Protein AF-A0AAF5D1H8-F1 (afdb_monomer)

Nearest PDB structures (foldseek):
  1n9e-assembly2_C  TM=3.264E-01  e=1.061E-01  Komagataella pastoris
  3hx8-assembly2_C  TM=5.669E-01  e=8.704E+00  Mesorhizobium loti
  2y74-assembly1_B  TM=2.770E-01  e=4.911E+00  Homo sapiens

Solvent-accessible surface area (backbone atoms only — not comparable to full-atom values): 13083 Å² total; per-residue (Å²): 143,58,69,71,59,54,53,51,53,51,52,52,51,51,50,51,50,57,55,54,57,58,68,65,55,64,75,66,76,64,90,56,70,43,75,48,89,66,42,86,37,68,69,50,48,53,51,49,38,56,48,46,28,53,47,38,37,71,75,65,71,41,68,54,76,42,50,45,66,80,42,61,80,41,38,27,36,46,92,54,33,35,40,38,33,31,36,30,32,48,72,81,63,84,68,84,89,48,84,84,44,59,41,83,46,76,45,78,47,68,59,83,63,76,83,61,54,65,66,57,54,50,50,51,49,41,52,37,45,23,52,43,39,34,74,77,66,71,41,65,49,86,43,45,43,65,79,44,77,79,44,77,47,74,58,93,52,34,34,43,36,32,33,34,29,30,41,64,86,52,56,94,83,49,83,42,86,88,29,51,45,46,36,43,28,36,33,42,44,82,52,99,89,45,67,45,76,75,46,66,42,76,58,84,88,60,76,93,71,66,64,57,86,80,44,89,84,58,68,76,90,78,120

Foldseek 3Di:
DPPVVVVVVVVVVVVVVVVVVVVVPVVPLPPDWAWDPCCVDPVNLLVVLVVQLVCCCVPVVDHSLQKDWDDFPTWTDRPQKIKTWTKMAGNPPPDDDDPSGIDGDIDIDGNPDPPLPVVLLLVQVLVLQLVCCCVPVVDHSVQKDWLDFSDWDDDPQKIWTWTKMAGNPDDPPCLDPNGIFTKIWIKGHPDSVDIDGPDIDTPPPDRVPDNCVRDVPDPVVPD

pLDDT: mean 74.13, std 16.76, range [30.38, 95.25]

Organism: Strongyloides stercoralis (NCBI:txid6248)

Secondary structure (DSSP, 8-state):
--HHHHHHHHHHHHHHHHHHHHTS-------SPEEPS-TTSHHHHHHHHHHHHHHHHHHH---GGGEEEEEEEEEEEETTEEEEEEEEEETT--STT-TTTEEEEEEEEE--S----HHHHHHHHHHHHHHHHHHHH---GGGEEEEEEEEEEEETTEEEEEEEEEESS--TT--STTTEEEEEEEEEESSSS-EEEEEEEE--SS-----GGG-TT--GGG-

Sequence (223 aa):
MNSKFFLLLFLIATFLTVCSFNTILEYSKSNQWIPVKHTESKMIYNFAESAARHYFVKQRKREGNEIEVCLVSKVSQKGKKYKLNFIANAKDCKDHVKDDCWQRLEATVTLRIKYTDSKMIYSFAATAARTYFLKLRKRDPNDIEVCQVTSVVQNGKKYKVSLIAKAKDCTREDIGDDCWQRLHAHITRRNWKIFAVVNVTKINNEPHEKSKCQFPQFNWDKF

Structure (mmCIF, N/CA/C/O backbone):
data_AF-A0AAF5D1H8-F1
#
_entry.id   AF-A0AAF5D1H8-F1
#
loop_
_atom_site.group_PDB
_atom_site.id
_atom_site.type_symbol
_atom_site.label_atom_id
_atom_site.label_alt_id
_atom_site.label_comp_id
_atom_site.label_asym_id
_atom_site.label_entity_id
_atom_site.label_seq_id
_atom_site.pdbx_PDB_ins_code
_atom_site.Cartn_x
_atom_site.Cartn_y
_atom_site.Cartn_z
_atom_site.occupancy
_atom_site.B_iso_or_equiv
_atom_site.auth_seq_id
_atom_site.auth_comp_id
_atom_site.auth_asym_id
_atom_site.auth_atom_id
_atom_site.pdbx_PDB_model_num
ATOM 1 N N . MET A 1 1 ? -74.516 -25.333 8.160 1.00 62.06 1 MET A N 1
ATOM 2 C CA . MET A 1 1 ? -73.499 -25.768 9.146 1.00 62.06 1 MET A CA 1
ATOM 3 C C . MET A 1 1 ? -72.040 -25.551 8.700 1.00 62.06 1 MET A C 1
ATOM 5 O O . MET A 1 1 ? -71.170 -26.168 9.285 1.00 62.06 1 MET A O 1
ATOM 9 N N . ASN A 1 2 ? -71.724 -24.629 7.768 1.00 67.62 2 ASN A N 1
ATOM 10 C CA . ASN A 1 2 ? -70.351 -24.523 7.217 1.00 67.62 2 ASN A CA 1
ATOM 11 C C . ASN A 1 2 ? -69.641 -23.169 7.424 1.00 67.62 2 ASN A C 1
ATOM 13 O O . ASN A 1 2 ? -68.434 -23.093 7.236 1.00 67.62 2 ASN A O 1
ATOM 17 N N . SER A 1 3 ? -70.328 -22.105 7.858 1.00 77.56 3 SER A N 1
ATOM 18 C CA . SER A 1 3 ? -69.717 -20.763 7.971 1.00 77.56 3 SER A CA 1
ATOM 19 C C . SER A 1 3 ? -68.590 -20.686 9.018 1.00 77.56 3 SER A C 1
ATOM 21 O O . SER A 1 3 ? -67.544 -20.096 8.757 1.00 77.56 3 SER A O 1
ATOM 23 N N . LYS A 1 4 ? -68.742 -21.363 10.167 1.00 81.38 4 LYS A N 1
ATOM 24 C CA . LYS A 1 4 ? -67.704 -21.396 11.215 1.00 81.38 4 LYS A CA 1
ATOM 25 C C . LYS A 1 4 ? -66.430 -22.124 10.767 1.00 81.38 4 LYS A C 1
ATOM 27 O O . LYS A 1 4 ? -65.341 -21.755 11.191 1.00 81.38 4 LYS A O 1
ATOM 32 N N . PHE A 1 5 ? -66.563 -23.124 9.892 1.00 80.88 5 PHE A N 1
ATOM 33 C CA . PHE A 1 5 ? -65.427 -23.902 9.394 1.00 80.88 5 PHE A CA 1
ATOM 34 C C . PHE A 1 5 ? -64.582 -23.087 8.405 1.00 80.88 5 PHE A C 1
ATOM 36 O O . PHE A 1 5 ? -63.358 -23.076 8.503 1.00 80.88 5 PHE A O 1
ATOM 43 N N . PHE A 1 6 ? -65.230 -22.322 7.517 1.00 84.12 6 PHE A N 1
ATOM 44 C CA . PHE A 1 6 ? -64.532 -21.402 6.614 1.00 84.12 6 PHE A CA 1
ATOM 45 C C . PHE A 1 6 ? -63.797 -20.286 7.366 1.00 84.12 6 PHE A C 1
ATOM 47 O O . PHE A 1 6 ? -62.660 -19.976 7.018 1.00 84.12 6 PHE A O 1
ATOM 54 N N . LEU A 1 7 ? -64.396 -19.731 8.427 1.00 85.00 7 LEU A N 1
ATOM 55 C CA . LEU A 1 7 ? -63.742 -18.713 9.256 1.00 85.00 7 LEU A CA 1
ATOM 56 C C . LEU A 1 7 ? -62.469 -19.257 9.926 1.00 85.00 7 LEU A C 1
ATOM 58 O O . LEU A 1 7 ? -61.436 -18.592 9.926 1.00 85.00 7 LEU A O 1
ATOM 62 N N . LEU A 1 8 ? -62.526 -20.485 10.453 1.00 87.25 8 LEU A N 1
ATOM 63 C CA . LEU A 1 8 ? -61.377 -21.129 11.088 1.00 87.25 8 LEU A CA 1
ATOM 64 C C . LEU A 1 8 ? -60.242 -21.381 10.086 1.00 87.25 8 LEU A C 1
ATOM 66 O O . LEU A 1 8 ? -59.090 -21.072 10.380 1.00 87.25 8 LEU A O 1
ATOM 70 N N . LEU A 1 9 ? -60.562 -21.881 8.889 1.00 85.44 9 LEU A N 1
ATOM 71 C CA . LEU A 1 9 ? -59.567 -22.085 7.831 1.00 85.44 9 LEU A CA 1
ATOM 72 C C . LEU A 1 9 ? -58.911 -20.765 7.402 1.00 85.44 9 LEU A C 1
ATOM 74 O O . LEU A 1 9 ? -57.700 -20.728 7.194 1.00 85.44 9 LEU A O 1
ATOM 78 N N . PHE A 1 10 ? -59.676 -19.671 7.336 1.00 83.75 10 PHE A N 1
ATOM 79 C CA . PHE A 1 10 ? -59.142 -18.348 7.002 1.00 83.75 10 PHE A CA 1
ATOM 80 C C . PHE A 1 10 ? -58.216 -17.797 8.100 1.00 83.75 10 PHE A C 1
ATOM 82 O O . PHE A 1 10 ? -57.177 -17.203 7.806 1.00 83.75 10 PHE A O 1
ATOM 89 N N . LEU A 1 11 ? -58.539 -18.039 9.373 1.00 84.00 11 LEU A N 1
ATOM 90 C CA . LEU A 1 11 ? -57.677 -17.671 10.500 1.00 84.00 11 LEU A CA 1
ATOM 91 C C . LEU A 1 11 ? -56.375 -18.481 10.518 1.00 84.00 11 LEU A C 1
ATOM 93 O O . LEU A 1 11 ? -55.307 -17.916 10.734 1.00 84.00 11 LEU A O 1
ATOM 97 N N . ILE A 1 12 ? -56.434 -19.782 10.226 1.00 85.12 12 ILE A N 1
ATOM 98 C CA . ILE A 1 12 ? -55.233 -20.625 10.143 1.00 85.12 12 ILE A CA 1
ATOM 99 C C . ILE A 1 12 ? -54.359 -20.189 8.964 1.00 85.12 12 ILE A C 1
ATOM 101 O O . ILE A 1 12 ? -53.151 -20.039 9.125 1.00 85.12 12 ILE A O 1
ATOM 105 N N . ALA A 1 13 ? -54.955 -19.933 7.795 1.00 82.94 13 ALA A N 1
ATOM 106 C CA . ALA A 1 13 ? -54.216 -19.478 6.622 1.00 82.94 13 ALA A CA 1
ATOM 107 C C . ALA A 1 13 ? -53.530 -18.129 6.873 1.00 82.94 13 ALA A C 1
ATOM 109 O O . ALA A 1 13 ? -52.342 -17.998 6.587 1.00 82.94 13 ALA A O 1
ATOM 110 N N . THR A 1 14 ? -54.236 -17.161 7.471 1.00 76.12 14 THR A N 1
ATOM 111 C CA . THR A 1 14 ? -53.647 -15.856 7.809 1.00 76.12 14 THR A CA 1
ATOM 112 C C . THR A 1 14 ? -52.521 -15.997 8.834 1.00 76.12 14 THR A C 1
ATOM 114 O O . THR A 1 14 ? -51.442 -15.443 8.616 1.00 76.12 14 THR A O 1
ATOM 117 N N . PHE A 1 15 ? -52.700 -16.813 9.879 1.00 74.94 15 PHE A N 1
ATOM 118 C CA . PHE A 1 15 ? -51.655 -17.096 10.867 1.00 74.94 15 PHE A CA 1
ATOM 119 C C . PHE A 1 15 ? -50.423 -17.754 10.231 1.00 74.94 15 PHE A C 1
ATOM 121 O O . PHE A 1 15 ? -49.300 -17.310 10.461 1.00 74.94 15 PHE A O 1
ATOM 128 N N . LEU A 1 16 ? -50.615 -18.743 9.352 1.00 73.81 16 LEU A N 1
ATOM 129 C CA . LEU A 1 16 ? -49.521 -19.397 8.632 1.00 73.81 16 LEU A CA 1
ATOM 130 C C . LEU A 1 16 ? -48.802 -18.442 7.674 1.00 73.81 16 LEU A C 1
ATOM 132 O O . LEU A 1 16 ? -47.574 -18.484 7.609 1.00 73.81 16 LEU A O 1
ATOM 136 N N . THR A 1 17 ? -49.508 -17.546 6.975 1.00 69.75 17 THR A N 1
ATOM 137 C CA . THR A 1 17 ? -48.847 -16.509 6.162 1.00 69.75 17 THR A CA 1
ATOM 138 C C . THR A 1 17 ? -48.051 -15.534 7.022 1.00 69.75 17 THR A C 1
ATOM 140 O O . THR A 1 17 ? -46.894 -15.273 6.703 1.00 69.75 17 THR A O 1
ATOM 143 N N . VAL A 1 18 ? -48.599 -15.055 8.144 1.00 64.81 18 VAL A N 1
ATOM 144 C CA . VAL A 1 18 ? -47.879 -14.161 9.069 1.00 64.81 18 VAL A CA 1
ATOM 145 C C . VAL A 1 18 ? -46.633 -14.855 9.635 1.00 64.81 18 VAL A C 1
ATOM 147 O O . VAL A 1 18 ? -45.558 -14.256 9.674 1.00 64.81 18 VAL A O 1
ATOM 150 N N . CYS A 1 19 ? -46.728 -16.141 9.983 1.00 59.78 19 CYS A N 1
ATOM 151 C CA . CYS A 1 19 ? -45.576 -16.931 10.414 1.00 59.78 19 CYS A CA 1
ATOM 152 C C . CYS A 1 19 ? -44.546 -17.140 9.291 1.00 59.78 19 CYS A C 1
ATOM 154 O O . CYS A 1 19 ? -43.347 -17.033 9.544 1.00 59.78 19 CYS A O 1
ATOM 156 N N . SER A 1 20 ? -44.988 -17.379 8.052 1.00 57.66 20 SER A N 1
ATOM 157 C CA . SER A 1 20 ? -44.097 -17.628 6.907 1.00 57.66 20 SER A CA 1
ATOM 158 C C . SER A 1 20 ? -43.320 -16.377 6.484 1.00 57.66 20 SER A C 1
ATOM 160 O O . SER A 1 20 ? -42.146 -16.473 6.116 1.00 57.66 20 SER A O 1
ATOM 162 N N . PHE A 1 21 ? -43.923 -15.187 6.590 1.00 55.06 21 PHE A N 1
ATOM 163 C CA . PHE A 1 21 ? -43.218 -13.930 6.318 1.00 55.06 21 PHE A CA 1
ATOM 164 C C . PHE A 1 21 ? -42.223 -13.553 7.422 1.00 55.06 21 PHE A C 1
ATOM 166 O O . PHE A 1 21 ? -41.193 -12.961 7.111 1.00 55.06 21 PHE A O 1
ATOM 173 N N . ASN A 1 22 ? -42.439 -13.983 8.671 1.00 47.44 22 ASN A N 1
ATOM 174 C CA . ASN A 1 22 ? -41.442 -13.811 9.732 1.00 47.44 22 ASN A CA 1
ATOM 175 C C . ASN A 1 22 ? -40.182 -14.664 9.516 1.00 47.44 22 ASN A C 1
ATOM 177 O O . ASN A 1 22 ? -39.123 -14.311 10.024 1.00 47.44 22 ASN A O 1
ATOM 181 N N . THR A 1 23 ? -40.248 -15.753 8.743 1.00 44.28 23 THR A N 1
ATOM 182 C CA . THR A 1 23 ? -39.054 -16.537 8.370 1.00 44.28 23 THR A CA 1
ATOM 183 C C . THR A 1 23 ? -38.268 -15.970 7.193 1.00 44.28 23 THR A C 1
ATOM 185 O O . THR A 1 23 ? -37.102 -16.331 7.036 1.00 44.28 23 THR A O 1
ATOM 188 N N . ILE A 1 24 ? -38.795 -14.969 6.475 1.00 45.66 24 ILE A N 1
ATOM 189 C CA . ILE A 1 24 ? -37.937 -13.985 5.792 1.00 45.66 24 ILE A CA 1
ATOM 190 C C . ILE A 1 24 ? -37.479 -12.971 6.849 1.00 45.66 24 ILE A C 1
ATOM 192 O O . ILE A 1 24 ? -37.577 -11.757 6.692 1.00 45.66 24 ILE A O 1
ATOM 196 N N . LEU A 1 25 ? -36.978 -13.501 7.966 1.00 41.78 25 LEU A N 1
ATOM 197 C CA . LEU A 1 25 ? -36.059 -12.831 8.854 1.00 41.78 25 LEU A CA 1
ATOM 198 C C . LEU A 1 25 ? -34.873 -12.530 7.948 1.00 41.78 25 LEU A C 1
ATOM 200 O O . LEU A 1 25 ? -33.968 -13.350 7.777 1.00 41.78 25 LEU A O 1
ATOM 204 N N . GLU A 1 26 ? -34.947 -11.368 7.288 1.00 39.22 26 GLU A N 1
ATOM 205 C CA . GLU A 1 26 ? -33.799 -10.604 6.848 1.00 39.22 26 GLU A CA 1
ATOM 206 C C . GLU A 1 26 ? -32.749 -10.886 7.888 1.00 39.22 26 GLU A C 1
ATOM 208 O O . GLU A 1 26 ? -32.948 -10.497 9.037 1.00 39.22 26 GLU A O 1
ATOM 213 N N . TYR A 1 27 ? -31.748 -11.678 7.500 1.00 40.72 27 TYR A N 1
ATOM 214 C CA . TYR A 1 27 ? -30.641 -12.112 8.327 1.00 40.72 27 TYR A CA 1
ATOM 215 C C . TYR A 1 27 ? -30.209 -10.872 9.083 1.00 40.72 27 TYR A C 1
ATOM 217 O O . TYR A 1 27 ? -29.584 -9.991 8.477 1.00 40.72 27 TYR A O 1
ATOM 225 N N . SER A 1 28 ? -30.724 -10.719 10.311 1.00 43.72 28 SER A N 1
ATOM 226 C CA . SER A 1 28 ? -30.822 -9.393 10.905 1.00 43.72 28 SER A CA 1
ATOM 227 C C . SER A 1 28 ? -29.379 -9.010 11.016 1.00 43.72 28 SER A C 1
ATOM 229 O O . SER A 1 28 ? -28.589 -9.785 11.559 1.00 43.72 28 SER A O 1
ATOM 231 N N . LYS A 1 29 ? -28.979 -7.969 10.274 1.00 47.66 29 LYS A N 1
ATOM 232 C CA . LYS A 1 29 ? -27.569 -7.619 10.135 1.00 47.66 29 LYS A CA 1
ATOM 233 C C . LYS A 1 29 ? -27.131 -7.329 11.545 1.00 47.66 29 LYS A C 1
ATOM 235 O O . LYS A 1 29 ? -27.386 -6.231 12.035 1.00 47.66 29 LYS A O 1
ATOM 240 N N . SER A 1 30 ? -26.575 -8.346 12.196 1.00 50.72 30 SER A N 1
ATOM 241 C CA . SER A 1 30 ? -26.353 -8.314 13.618 1.00 50.72 30 SER A CA 1
ATOM 242 C C . SER A 1 30 ? -25.517 -7.077 13.821 1.00 50.72 30 SER A C 1
ATOM 244 O O . SER A 1 30 ? -24.462 -6.893 13.203 1.00 50.72 30 SER A O 1
ATOM 246 N N . ASN A 1 31 ? -26.063 -6.140 14.593 1.00 60.03 31 ASN A N 1
ATOM 247 C CA . ASN A 1 31 ? -25.370 -4.894 14.848 1.00 60.03 31 ASN A CA 1
ATOM 248 C C . ASN A 1 31 ? -24.102 -5.133 15.680 1.00 60.03 31 ASN A C 1
ATOM 250 O O . ASN A 1 31 ? -23.329 -4.194 15.889 1.00 60.03 31 ASN A O 1
ATOM 254 N N . GLN A 1 32 ? -23.888 -6.379 16.096 1.00 77.00 32 GLN A N 1
ATOM 255 C CA . GLN A 1 32 ? -22.791 -6.862 16.888 1.00 77.00 32 GLN A CA 1
ATOM 256 C C . GLN A 1 32 ? -21.528 -7.051 16.049 1.00 77.00 32 GLN A C 1
ATOM 258 O O . GLN A 1 32 ? -21.529 -7.545 14.922 1.00 77.00 32 GLN A O 1
ATOM 263 N N . TRP A 1 33 ? -20.419 -6.642 16.644 1.00 80.06 33 TRP A N 1
ATOM 264 C CA . TRP A 1 33 ? -19.088 -6.949 16.160 1.00 80.06 33 TRP A CA 1
ATOM 265 C C . TRP A 1 33 ? -18.776 -8.419 16.443 1.00 80.06 33 TRP A C 1
ATOM 267 O O . TRP A 1 33 ? -18.833 -8.851 17.592 1.00 80.06 33 TRP A O 1
ATOM 277 N N . ILE A 1 34 ? -18.435 -9.179 15.405 1.00 78.81 34 ILE A N 1
ATOM 278 C CA . ILE A 1 34 ? -18.106 -10.602 15.522 1.00 78.81 34 ILE A CA 1
ATOM 279 C C . ILE A 1 34 ? -16.586 -10.730 15.677 1.00 78.81 34 ILE A C 1
ATOM 281 O O . ILE A 1 34 ? -15.864 -10.187 14.840 1.00 78.81 34 ILE A O 1
ATOM 285 N N . PRO A 1 35 ? -16.061 -11.405 16.714 1.00 77.31 35 PRO A N 1
ATOM 286 C CA . PRO A 1 35 ? -14.622 -11.610 16.854 1.00 77.31 35 PRO A CA 1
ATOM 287 C C . PRO A 1 35 ? -14.067 -12.423 15.674 1.00 77.31 35 PRO A C 1
ATOM 289 O O . PRO A 1 35 ? -14.648 -13.427 15.262 1.00 77.31 35 PRO A O 1
ATOM 292 N N . VAL A 1 36 ? -12.934 -11.990 15.122 1.00 76.38 36 VAL A N 1
ATOM 293 C CA . VAL A 1 36 ? -12.239 -12.699 14.037 1.00 76.38 36 VAL A CA 1
ATOM 294 C C . VAL A 1 36 ? -11.264 -13.697 14.657 1.00 76.38 36 VAL A C 1
ATOM 296 O O . VAL A 1 36 ? -10.395 -13.299 15.425 1.00 76.38 36 VAL A O 1
ATOM 299 N N . LYS A 1 37 ? -11.392 -14.986 14.311 1.00 70.31 37 LYS A N 1
ATOM 300 C CA . LYS A 1 37 ? -10.572 -16.065 14.898 1.00 70.31 37 LYS A CA 1
ATOM 301 C C . LYS A 1 37 ? -9.080 -15.972 14.551 1.00 70.31 37 LYS A C 1
ATOM 303 O O . LYS A 1 37 ? -8.249 -16.307 15.380 1.00 70.31 37 LYS A O 1
ATOM 308 N N . HIS A 1 38 ? -8.741 -15.517 13.344 1.00 66.88 38 HIS A N 1
ATOM 309 C CA . HIS A 1 38 ? -7.359 -15.467 12.851 1.00 66.88 38 HIS A CA 1
ATOM 310 C C . HIS A 1 38 ? -6.818 -14.032 12.843 1.00 66.88 38 HIS A C 1
ATOM 312 O O . HIS A 1 38 ? -6.665 -13.408 11.786 1.00 66.88 38 HIS A O 1
ATOM 318 N N . THR A 1 39 ? -6.548 -13.498 14.035 1.00 63.47 39 THR A N 1
ATOM 319 C CA . THR A 1 39 ? -5.928 -12.173 14.213 1.00 63.47 39 THR A CA 1
ATOM 320 C C . THR A 1 39 ? -4.523 -12.105 13.609 1.00 63.47 39 THR A C 1
ATOM 322 O O . THR A 1 39 ? -4.128 -11.061 13.106 1.00 63.47 39 THR A O 1
ATOM 325 N N . GLU A 1 40 ? -3.813 -13.232 13.556 1.00 63.50 40 GLU A N 1
ATOM 326 C CA . GLU A 1 40 ? -2.456 -13.358 13.003 1.00 63.50 40 GLU A CA 1
ATOM 327 C C . GLU A 1 40 ? -2.397 -13.444 11.472 1.00 63.50 40 GLU A C 1
ATOM 329 O O . GLU A 1 40 ? -1.333 -13.617 10.880 1.00 63.50 40 GLU A O 1
ATOM 334 N N . SER A 1 41 ? -3.531 -13.315 10.779 1.00 74.06 41 SER A N 1
ATOM 335 C CA . SER A 1 41 ? -3.503 -13.332 9.318 1.00 74.06 41 SER A CA 1
ATOM 336 C C . SER A 1 41 ? -2.773 -12.104 8.755 1.00 74.06 41 SER A C 1
ATOM 338 O O . SER A 1 41 ? -2.979 -10.968 9.190 1.00 74.06 41 SER A O 1
ATOM 340 N N . LYS A 1 42 ? -1.975 -12.319 7.700 1.00 76.25 42 LYS A N 1
ATOM 341 C CA . LYS A 1 42 ? -1.234 -11.261 6.987 1.00 76.25 42 LYS A CA 1
ATOM 342 C C . LYS A 1 42 ? -2.114 -10.063 6.607 1.00 76.25 42 LYS A C 1
ATOM 344 O O . LYS A 1 42 ? -1.683 -8.922 6.683 1.00 76.25 42 LYS A O 1
ATOM 349 N N . MET A 1 43 ? -3.366 -10.311 6.219 1.00 78.94 43 MET A N 1
ATOM 350 C CA . MET A 1 43 ? -4.339 -9.259 5.897 1.00 78.94 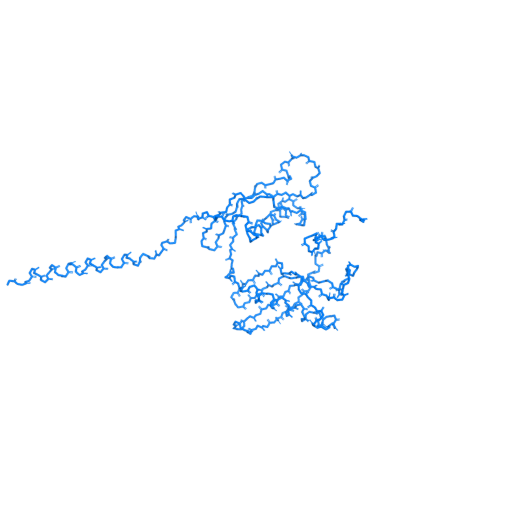43 MET A CA 1
ATOM 351 C C . MET A 1 43 ? -4.606 -8.327 7.086 1.00 78.94 43 MET A C 1
ATOM 353 O O . MET A 1 43 ? -4.617 -7.110 6.920 1.00 78.94 43 MET A O 1
ATOM 357 N N . ILE A 1 44 ? -4.831 -8.893 8.271 1.00 82.38 44 ILE A N 1
ATOM 358 C CA . ILE A 1 44 ? -5.115 -8.131 9.485 1.00 82.38 44 ILE A CA 1
ATOM 359 C C . ILE A 1 44 ? -3.894 -7.323 9.912 1.00 82.38 44 ILE A C 1
ATOM 361 O O . ILE A 1 44 ? -4.031 -6.142 10.230 1.00 82.38 44 ILE A O 1
ATOM 365 N N . TYR A 1 45 ? -2.706 -7.922 9.855 1.00 83.25 45 TYR A N 1
ATOM 366 C CA . TYR A 1 45 ? -1.468 -7.205 10.149 1.00 83.25 45 TYR A CA 1
ATOM 367 C C . TYR A 1 45 ? -1.228 -6.058 9.163 1.00 83.25 45 TYR A C 1
ATOM 369 O O . TYR A 1 45 ? -0.905 -4.958 9.597 1.00 83.25 45 TYR A O 1
ATOM 377 N N . ASN A 1 46 ? -1.522 -6.235 7.870 1.00 84.19 46 ASN A N 1
ATOM 378 C CA . ASN A 1 46 ? -1.462 -5.137 6.898 1.00 84.19 46 ASN A CA 1
ATOM 379 C C . ASN A 1 46 ? -2.440 -3.993 7.241 1.00 84.19 46 ASN A C 1
ATOM 381 O O . ASN A 1 46 ? -2.132 -2.819 7.028 1.00 84.19 46 ASN A O 1
ATOM 385 N N . PHE A 1 47 ? -3.633 -4.307 7.763 1.00 86.88 47 PHE A N 1
ATOM 386 C CA . PHE A 1 47 ? -4.583 -3.285 8.220 1.00 86.88 47 PHE A CA 1
ATOM 387 C C . PHE A 1 47 ? -4.069 -2.529 9.437 1.00 86.88 47 PHE A C 1
ATOM 389 O O . PHE A 1 47 ? -4.153 -1.300 9.464 1.00 86.88 47 PHE A O 1
ATOM 396 N N . ALA A 1 48 ? -3.537 -3.253 10.420 1.00 87.00 48 ALA A N 1
ATOM 397 C CA . ALA A 1 48 ? -2.933 -2.658 11.600 1.00 87.00 48 ALA A CA 1
ATOM 398 C C . ALA A 1 48 ? -1.729 -1.789 11.216 1.00 87.00 48 ALA A C 1
ATOM 400 O O . ALA A 1 48 ? -1.631 -0.661 11.681 1.00 87.00 48 ALA A O 1
ATOM 401 N N . GLU A 1 49 ? -0.871 -2.248 10.304 1.00 86.00 49 GLU A N 1
ATOM 402 C CA . GLU A 1 49 ? 0.310 -1.510 9.848 1.00 86.00 49 GLU A CA 1
ATOM 403 C C . GLU A 1 49 ? -0.083 -0.217 9.135 1.00 86.00 49 GLU A C 1
ATOM 405 O O . GLU A 1 49 ? 0.431 0.856 9.450 1.00 86.00 49 GLU A O 1
ATOM 410 N N . SER A 1 50 ? -1.066 -0.281 8.234 1.00 85.88 50 SER A N 1
ATOM 411 C CA . SER A 1 50 ? -1.587 0.919 7.579 1.00 85.88 50 SER A CA 1
ATOM 412 C C . SER A 1 50 ? -2.172 1.917 8.585 1.00 85.88 50 SER A C 1
ATOM 414 O O . SER A 1 50 ? -1.996 3.124 8.408 1.00 85.88 50 SER A O 1
ATOM 416 N N . ALA A 1 51 ? -2.868 1.439 9.620 1.00 88.94 51 ALA A N 1
ATOM 417 C CA . ALA A 1 51 ? -3.425 2.291 10.665 1.00 88.94 51 ALA A CA 1
ATOM 418 C C . ALA A 1 51 ? -2.330 2.890 11.565 1.00 88.94 51 ALA A C 1
ATOM 420 O O . ALA A 1 51 ? -2.376 4.084 11.859 1.00 88.94 51 ALA A O 1
ATOM 421 N N . ALA A 1 52 ? -1.328 2.092 11.942 1.00 88.56 52 ALA A N 1
ATOM 422 C CA . ALA A 1 52 ? -0.174 2.514 12.729 1.00 88.56 52 ALA A CA 1
ATOM 423 C C . ALA A 1 52 ? 0.581 3.638 12.019 1.00 88.56 52 ALA A C 1
ATOM 425 O O . ALA A 1 52 ? 0.746 4.721 12.574 1.00 88.56 52 ALA A O 1
ATOM 426 N N . ARG A 1 53 ? 0.958 3.425 10.752 1.00 85.12 53 ARG A N 1
ATOM 427 C CA . ARG A 1 53 ? 1.657 4.435 9.947 1.00 85.12 53 ARG A CA 1
ATOM 428 C C . ARG A 1 53 ? 0.866 5.732 9.870 1.00 85.12 53 ARG A C 1
ATOM 430 O O . ARG A 1 53 ? 1.426 6.800 10.083 1.00 85.12 53 ARG A O 1
ATOM 437 N N . HIS A 1 54 ? -0.443 5.647 9.625 1.00 83.69 54 HIS A N 1
ATOM 438 C CA . HIS A 1 54 ? -1.290 6.837 9.598 1.00 83.69 54 HIS A CA 1
ATOM 439 C C . HIS A 1 54 ? -1.280 7.585 10.939 1.00 83.69 54 HIS A C 1
ATOM 441 O O . HIS A 1 54 ? -1.181 8.811 10.948 1.00 83.69 54 HIS A O 1
ATOM 447 N N . TYR A 1 55 ? -1.354 6.864 12.061 1.00 86.75 55 TYR A N 1
ATOM 448 C CA . TYR A 1 55 ? -1.271 7.452 13.395 1.00 86.75 55 TYR A CA 1
ATOM 449 C C . TYR A 1 55 ? 0.086 8.124 13.639 1.00 86.75 55 TYR A C 1
ATOM 451 O O . TYR A 1 55 ? 0.116 9.305 13.969 1.00 86.75 55 TYR A O 1
ATOM 459 N N . PHE A 1 56 ? 1.205 7.425 13.445 1.00 82.69 56 PHE A N 1
ATOM 460 C CA . PHE A 1 56 ? 2.528 7.962 13.774 1.00 82.69 56 PHE A CA 1
ATOM 461 C C . PHE A 1 56 ? 2.945 9.119 12.857 1.00 82.69 56 PHE A C 1
ATOM 463 O O . PHE A 1 56 ? 3.449 10.126 13.353 1.00 82.69 56 PHE A O 1
ATOM 470 N N . VAL A 1 57 ? 2.648 9.043 11.555 1.00 78.38 57 VAL A N 1
ATOM 471 C CA . VAL A 1 57 ? 2.908 10.151 10.620 1.00 78.38 57 VAL A CA 1
ATOM 472 C C . VAL A 1 57 ? 2.093 11.383 11.009 1.00 78.38 57 VAL A C 1
ATOM 474 O O . VAL A 1 57 ? 2.623 12.488 11.083 1.0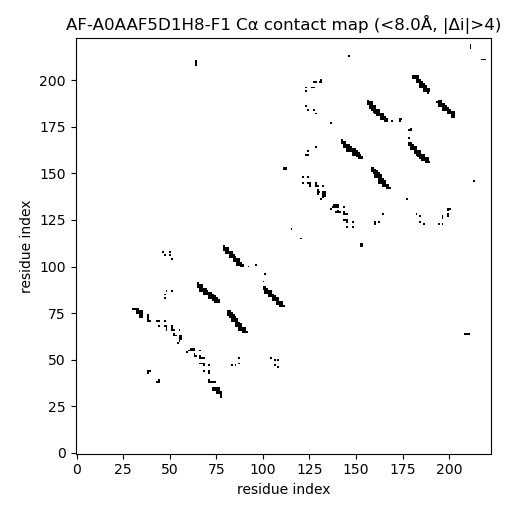0 78.38 57 VAL A O 1
ATOM 477 N N . LYS A 1 58 ? 0.798 11.209 11.306 1.00 80.25 58 LYS A N 1
ATOM 478 C CA . LYS A 1 58 ? -0.100 12.340 11.569 1.00 80.25 58 LYS A CA 1
ATOM 479 C C . LYS A 1 58 ? 0.053 12.927 12.973 1.00 80.25 58 LYS A C 1
ATOM 481 O O . LYS A 1 58 ? 0.004 14.142 13.123 1.00 80.25 58 LYS A O 1
ATOM 486 N N . GLN A 1 59 ? 0.178 12.078 13.990 1.00 80.88 59 GLN A N 1
ATOM 487 C CA . GLN A 1 59 ? 0.126 12.478 15.402 1.00 80.88 59 GLN A CA 1
ATOM 488 C C . GLN A 1 59 ? 1.508 12.641 16.025 1.00 80.88 59 GLN A C 1
ATOM 490 O O . GLN A 1 59 ? 1.681 13.462 16.919 1.00 80.88 59 GLN A O 1
ATOM 495 N N . ARG A 1 60 ? 2.495 11.865 15.568 1.00 72.75 60 ARG A N 1
ATOM 496 C CA . ARG A 1 60 ? 3.852 11.880 16.130 1.00 72.75 60 ARG A CA 1
ATOM 497 C C . ARG A 1 60 ? 4.880 12.530 15.207 1.00 72.75 60 ARG A C 1
ATOM 499 O O . ARG A 1 60 ? 6.025 12.659 15.616 1.00 72.75 60 ARG A O 1
ATOM 506 N N . LYS A 1 61 ? 4.477 12.953 13.998 1.00 75.94 61 LYS A N 1
ATOM 507 C CA . LYS A 1 61 ? 5.360 13.532 12.968 1.00 75.94 61 LYS A CA 1
ATOM 508 C C . LYS A 1 61 ? 6.593 12.656 12.690 1.00 75.94 61 LYS A C 1
ATOM 510 O O . LYS A 1 61 ? 7.663 13.180 12.405 1.00 75.94 61 LYS A O 1
ATOM 515 N N . ARG A 1 62 ? 6.437 11.333 12.807 1.00 68.56 62 ARG A N 1
ATOM 516 C CA . ARG A 1 62 ? 7.481 10.351 12.484 1.00 68.56 62 ARG A CA 1
ATOM 51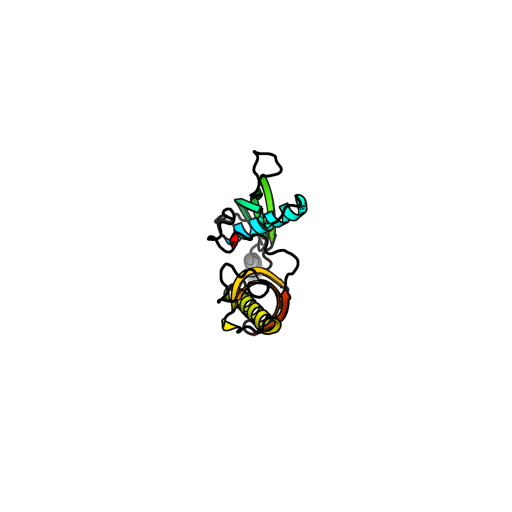7 C C . ARG A 1 62 ? 7.361 9.876 11.047 1.00 68.56 62 ARG A C 1
ATOM 519 O O . ARG A 1 62 ? 6.274 9.918 10.465 1.00 68.56 62 ARG A O 1
ATOM 526 N N . GLU A 1 63 ? 8.456 9.372 10.500 1.00 69.25 63 GLU A N 1
ATOM 527 C CA . GLU A 1 63 ? 8.449 8.750 9.184 1.00 69.25 63 GLU A CA 1
ATOM 528 C C . GLU A 1 63 ? 7.736 7.387 9.231 1.00 69.25 63 GLU A C 1
ATOM 530 O O . GLU A 1 63 ? 7.834 6.616 10.185 1.00 69.25 63 GLU A O 1
ATOM 535 N N . GLY A 1 64 ? 6.943 7.076 8.202 1.00 62.88 64 GLY A N 1
ATOM 536 C CA . GLY A 1 64 ? 6.089 5.880 8.211 1.00 62.88 64 GLY A CA 1
ATOM 537 C C . GLY A 1 64 ? 6.847 4.549 8.084 1.00 62.88 64 GLY A C 1
ATOM 538 O O . GLY A 1 64 ? 6.299 3.497 8.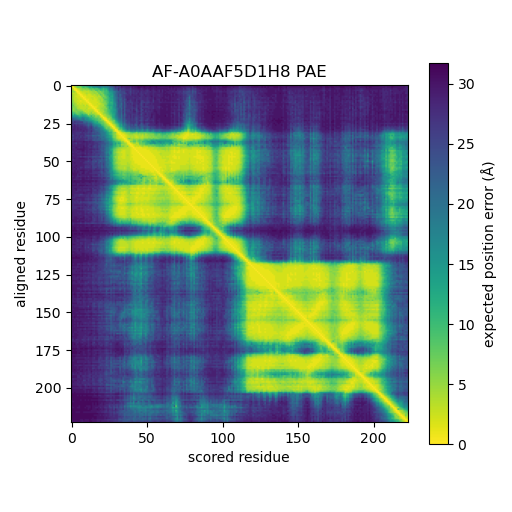408 1.00 62.88 64 GLY A O 1
ATOM 539 N N . ASN A 1 65 ? 8.082 4.572 7.586 1.00 66.56 65 ASN A N 1
ATOM 540 C CA . ASN A 1 65 ? 8.993 3.424 7.436 1.00 66.56 65 ASN A CA 1
ATOM 541 C C . ASN A 1 65 ? 9.584 2.946 8.778 1.00 66.56 65 ASN A C 1
ATOM 543 O O . ASN A 1 65 ? 9.957 1.772 8.908 1.00 66.56 65 ASN A O 1
ATOM 547 N N . GLU A 1 66 ? 9.609 3.825 9.775 1.00 74.06 66 GLU A N 1
ATOM 548 C CA . GLU A 1 66 ? 10.061 3.536 11.130 1.00 74.06 66 GLU A CA 1
ATOM 549 C C . GLU A 1 66 ? 9.000 2.805 11.944 1.00 74.06 66 GLU A C 1
ATOM 551 O O . GLU A 1 66 ? 9.272 2.435 13.069 1.00 74.06 66 GLU A O 1
ATOM 556 N N . ILE A 1 67 ? 7.802 2.553 11.417 1.00 79.25 67 ILE A N 1
ATOM 557 C CA . ILE A 1 67 ? 6.710 1.988 12.215 1.00 79.25 67 ILE A CA 1
ATOM 558 C C . 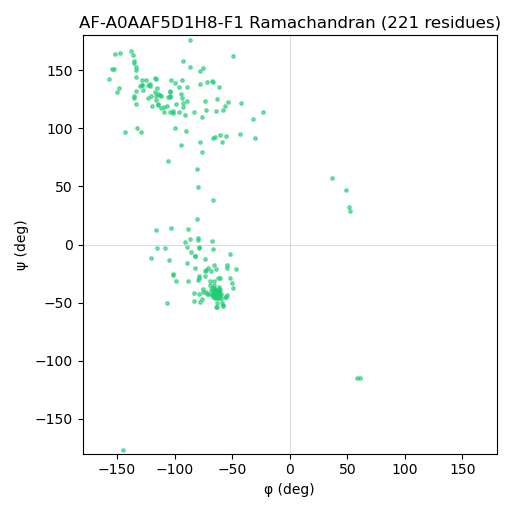ILE A 1 67 ? 6.622 0.476 12.048 1.00 79.25 67 ILE A C 1
ATOM 560 O O . ILE A 1 67 ? 6.656 -0.053 10.935 1.00 79.25 67 ILE A O 1
ATOM 564 N N . GLU A 1 68 ? 6.458 -0.218 13.166 1.00 83.75 68 GLU A N 1
ATOM 565 C CA . GLU A 1 68 ? 6.249 -1.656 13.235 1.00 83.75 68 GLU A CA 1
ATOM 566 C C . GLU A 1 68 ? 5.011 -1.977 14.077 1.00 83.75 68 GLU A C 1
ATOM 568 O O .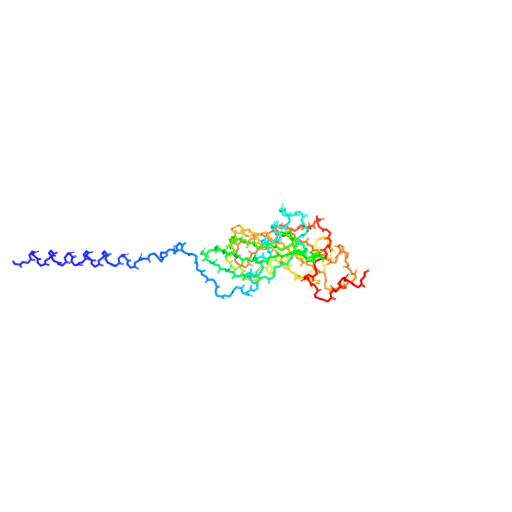 GLU A 1 68 ? 4.709 -1.311 15.066 1.00 83.75 68 GLU A O 1
ATOM 573 N N . VAL A 1 69 ? 4.251 -2.988 13.650 1.00 83.75 69 VAL A N 1
ATOM 574 C CA . VAL A 1 69 ? 3.131 -3.535 14.424 1.00 83.75 69 VAL A CA 1
ATOM 575 C C . VAL A 1 69 ? 3.593 -4.821 15.074 1.00 83.75 69 VAL A C 1
ATOM 577 O O . VAL A 1 69 ? 3.822 -5.815 14.391 1.00 83.75 69 VAL A O 1
ATOM 580 N N . CYS A 1 70 ? 3.678 -4.809 16.397 1.00 81.94 70 CYS A N 1
ATOM 581 C CA . CYS A 1 70 ? 4.186 -5.938 17.165 1.00 81.94 70 CYS A CA 1
ATOM 582 C C . CYS A 1 70 ? 3.097 -6.988 17.404 1.00 81.94 70 CYS A C 1
ATOM 584 O O . CYS A 1 70 ? 3.342 -8.187 17.310 1.00 81.94 70 CYS A O 1
ATOM 586 N N . LEU A 1 71 ? 1.877 -6.542 17.719 1.00 83.62 71 LEU A N 1
ATOM 587 C CA . LEU A 1 71 ? 0.793 -7.440 18.111 1.00 83.62 71 LEU A CA 1
ATOM 588 C C . LEU A 1 71 ? -0.565 -6.878 17.719 1.00 83.62 71 LEU A C 1
ATOM 590 O O . LEU A 1 71 ? -0.898 -5.760 18.101 1.00 83.62 71 LEU A O 1
ATOM 594 N N . VAL A 1 72 ? -1.399 -7.690 17.072 1.00 82.69 72 VAL A N 1
ATOM 595 C CA . VAL A 1 72 ? -2.837 -7.421 16.951 1.00 82.69 72 VAL A CA 1
ATOM 596 C C . VAL A 1 72 ? -3.585 -8.256 17.990 1.00 82.69 72 VAL A C 1
ATOM 598 O O . VAL A 1 72 ? -3.815 -9.447 17.798 1.00 82.69 72 VAL A O 1
ATOM 601 N N . SER A 1 73 ? -3.967 -7.633 19.106 1.00 85.44 73 SER A N 1
ATOM 602 C CA . SER A 1 73 ? -4.537 -8.327 20.269 1.00 85.44 73 SER A CA 1
ATOM 603 C C . SER A 1 73 ? -6.011 -8.680 20.104 1.00 85.44 73 SER A C 1
ATOM 605 O O . SER A 1 73 ? -6.487 -9.667 20.662 1.00 85.44 73 SER A O 1
ATOM 607 N N . LYS A 1 74 ? -6.762 -7.874 19.347 1.00 89.25 74 LYS A N 1
ATOM 608 C CA . LYS A 1 74 ? -8.185 -8.119 19.109 1.00 89.25 74 LYS A CA 1
ATOM 609 C C . LYS A 1 74 ? -8.589 -7.634 17.736 1.00 89.25 74 LYS A C 1
ATOM 611 O O . LYS A 1 74 ? -8.297 -6.504 17.354 1.00 89.25 74 LYS A O 1
ATOM 616 N N . VAL A 1 75 ? -9.351 -8.463 17.036 1.00 89.00 75 VAL A N 1
ATOM 617 C CA . VAL A 1 75 ? -10.044 -8.055 15.820 1.00 89.00 75 VAL A CA 1
ATOM 618 C C . VAL A 1 75 ? -11.490 -8.461 15.923 1.00 89.00 75 VAL A C 1
ATOM 620 O O . VAL A 1 75 ? -11.825 -9.576 16.319 1.00 89.00 75 VAL A O 1
ATOM 623 N N . SER A 1 76 ? -12.357 -7.549 15.524 1.00 91.12 76 SER A N 1
ATOM 624 C CA . SER A 1 76 ? -13.756 -7.857 15.317 1.00 91.12 76 SER A CA 1
ATOM 625 C C . SER A 1 76 ? -14.229 -7.283 13.993 1.00 91.12 76 SER A C 1
ATOM 627 O O . SER A 1 76 ? -13.698 -6.285 13.511 1.00 91.12 76 SER A O 1
ATOM 629 N N . GLN A 1 77 ? -15.209 -7.929 13.380 1.00 87.00 77 GLN A N 1
ATOM 630 C CA . GLN A 1 77 ? -15.736 -7.573 12.075 1.00 87.00 77 GLN A CA 1
ATOM 631 C C . GLN A 1 77 ? -17.232 -7.272 12.165 1.00 87.00 77 GLN A C 1
ATOM 633 O O . GLN A 1 77 ? -17.990 -7.989 12.813 1.00 87.00 77 GLN A O 1
ATOM 638 N N . LYS A 1 78 ? -17.660 -6.216 11.470 1.00 87.25 78 LYS A N 1
ATOM 639 C CA . LYS A 1 78 ? -19.065 -5.869 11.247 1.00 87.25 78 LYS A CA 1
ATOM 640 C C . LYS A 1 78 ? -19.271 -5.542 9.771 1.00 87.25 78 LYS A C 1
ATOM 642 O O . LYS A 1 78 ? -18.944 -4.450 9.295 1.00 87.25 78 LYS A O 1
ATOM 647 N N . GLY A 1 79 ? -19.798 -6.508 9.019 1.00 84.06 79 GLY A N 1
ATOM 648 C CA . GLY A 1 79 ? -19.922 -6.410 7.565 1.00 84.06 79 GLY A CA 1
ATOM 649 C C . GLY A 1 79 ? -18.559 -6.186 6.903 1.00 84.06 79 GLY A C 1
ATOM 650 O O . GLY A 1 79 ? -17.679 -7.038 6.972 1.00 84.06 79 GLY A O 1
ATOM 651 N N . LYS A 1 80 ? -18.371 -5.022 6.274 1.00 83.12 80 LYS A N 1
ATOM 652 C CA . LYS A 1 80 ? -17.100 -4.619 5.644 1.00 83.12 80 LYS A CA 1
ATOM 653 C C . LYS A 1 80 ? -16.163 -3.849 6.580 1.00 83.12 80 LYS A C 1
ATOM 655 O O . LYS A 1 80 ? -15.129 -3.374 6.129 1.00 83.12 80 LYS A O 1
ATOM 660 N N . LYS A 1 81 ? -16.526 -3.642 7.844 1.00 88.19 81 LYS A N 1
ATOM 661 C CA . LYS A 1 81 ? -15.696 -2.914 8.808 1.00 88.19 81 LYS A CA 1
ATOM 662 C C . LYS A 1 81 ? -14.956 -3.903 9.701 1.00 88.19 81 LYS A C 1
ATOM 664 O O . LYS A 1 81 ? -15.552 -4.878 10.142 1.00 88.19 81 LYS A O 1
ATOM 669 N N . TYR A 1 82 ? -13.696 -3.617 9.984 1.00 90.62 82 TYR A N 1
ATOM 670 C CA . TYR A 1 82 ? -12.855 -4.306 10.951 1.00 90.62 82 TYR A CA 1
ATOM 671 C C . TYR A 1 82 ? -12.484 -3.314 12.042 1.00 90.62 82 TYR A C 1
ATOM 673 O O . TYR A 1 82 ? -12.057 -2.205 11.737 1.00 90.62 82 TYR A O 1
ATOM 681 N N . LYS A 1 83 ? -12.655 -3.705 13.296 1.00 93.81 83 LYS A N 1
ATOM 682 C CA . LYS A 1 83 ? -12.183 -2.978 14.466 1.00 93.81 83 LYS A CA 1
ATOM 683 C C . LYS A 1 83 ? -10.995 -3.750 15.021 1.00 93.81 83 LYS A C 1
ATOM 685 O O . LYS A 1 83 ? -11.145 -4.927 15.350 1.00 93.81 83 LYS A O 1
ATOM 690 N N . LEU A 1 84 ? -9.838 -3.104 15.058 1.00 93.94 84 LEU A N 1
ATOM 691 C CA . LEU A 1 84 ? -8.559 -3.677 15.451 1.00 93.94 84 LEU A CA 1
ATOM 692 C C . LEU A 1 84 ? -8.071 -2.989 16.720 1.00 93.94 84 LEU A C 1
ATOM 694 O O . LEU A 1 84 ? -8.059 -1.763 16.765 1.00 93.94 84 LEU A O 1
ATOM 698 N N . ASN A 1 85 ? -7.607 -3.777 17.682 1.00 90.06 85 ASN A N 1
ATOM 699 C CA . ASN A 1 85 ? -6.778 -3.318 18.788 1.00 90.06 85 ASN A CA 1
ATOM 700 C C . ASN A 1 85 ? -5.394 -3.925 18.603 1.00 90.06 85 ASN A C 1
ATOM 702 O O . ASN A 1 85 ? -5.272 -5.137 18.404 1.00 90.06 85 ASN A O 1
ATOM 706 N N . PHE A 1 86 ? -4.366 -3.091 18.634 1.00 88.62 86 PHE A N 1
ATOM 707 C CA . PHE A 1 86 ? -3.008 -3.518 18.338 1.00 88.62 86 PHE A CA 1
ATOM 708 C C . PHE A 1 86 ? -1.974 -2.659 19.063 1.00 88.62 86 PHE A C 1
ATOM 710 O O . PHE A 1 86 ? -2.280 -1.587 19.584 1.00 88.62 86 PHE A O 1
ATOM 717 N N . ILE A 1 87 ? -0.751 -3.167 19.119 1.00 83.88 87 ILE A N 1
ATOM 718 C CA . ILE A 1 87 ? 0.420 -2.494 19.664 1.00 83.88 87 ILE A CA 1
ATOM 719 C C . ILE A 1 87 ? 1.364 -2.220 18.504 1.00 83.88 87 ILE A C 1
ATOM 721 O O . ILE A 1 87 ? 1.676 -3.130 17.731 1.00 83.88 87 ILE A O 1
ATOM 725 N N . ALA A 1 88 ? 1.798 -0.972 18.389 1.00 87.94 88 ALA A N 1
ATOM 726 C CA . ALA A 1 88 ? 2.769 -0.544 17.398 1.00 87.94 88 ALA A CA 1
ATOM 727 C C . ALA A 1 88 ? 3.843 0.330 18.044 1.00 87.94 88 ALA A C 1
ATOM 729 O O . ALA A 1 88 ? 3.582 1.004 19.044 1.00 87.94 88 ALA A O 1
ATOM 730 N N . ASN A 1 89 ? 5.032 0.329 17.460 1.00 83.44 89 ASN A N 1
ATOM 731 C CA . ASN A 1 89 ? 6.160 1.129 17.908 1.00 83.44 89 ASN A CA 1
ATOM 732 C C . ASN A 1 89 ? 6.910 1.753 16.731 1.00 83.44 89 ASN A C 1
ATOM 734 O O . ASN A 1 89 ? 6.724 1.368 15.574 1.00 83.44 89 ASN A O 1
ATOM 738 N N . ALA A 1 90 ? 7.767 2.718 17.053 1.00 80.31 90 ALA A N 1
ATOM 739 C CA . ALA A 1 90 ? 8.807 3.165 16.145 1.00 80.31 90 ALA A CA 1
ATOM 740 C C . ALA A 1 90 ? 10.088 2.324 16.354 1.00 80.31 90 ALA A C 1
ATOM 742 O O . ALA A 1 90 ? 10.468 2.026 17.487 1.00 80.31 90 AL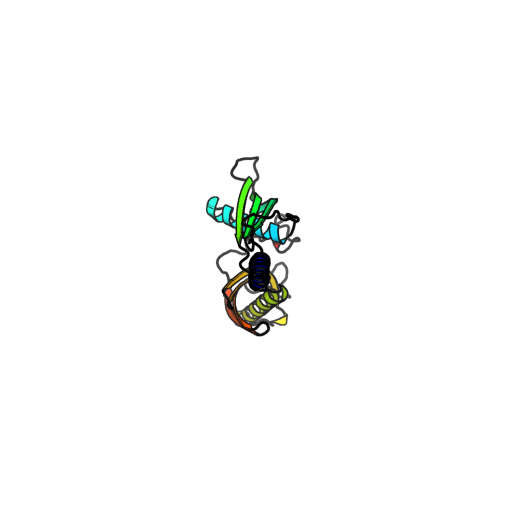A A O 1
ATOM 743 N N . LYS A 1 91 ? 10.727 1.893 15.266 1.00 77.12 91 LYS A N 1
ATOM 744 C CA . LYS A 1 91 ? 11.862 0.955 15.219 1.00 77.12 91 LYS A CA 1
ATOM 745 C C . LYS A 1 91 ? 13.149 1.541 15.784 1.00 77.12 91 LYS A C 1
ATOM 747 O O . LYS A 1 91 ? 13.978 0.814 16.311 1.00 77.12 91 LYS A O 1
ATOM 752 N N . ASP A 1 92 ? 13.322 2.846 15.645 1.00 71.25 92 ASP A N 1
ATOM 753 C CA . ASP A 1 92 ? 14.471 3.632 16.093 1.00 71.25 92 ASP A CA 1
ATOM 754 C C . ASP A 1 92 ? 14.425 3.963 17.595 1.00 71.25 92 ASP A C 1
ATOM 756 O O . ASP A 1 92 ? 15.275 4.697 18.096 1.00 71.25 92 ASP A O 1
ATOM 760 N N . CYS A 1 93 ? 13.453 3.427 18.335 1.00 66.75 93 CYS A N 1
ATOM 761 C CA . CYS A 1 93 ? 13.357 3.601 19.777 1.00 66.75 93 CYS A CA 1
ATOM 762 C C . CYS A 1 93 ? 14.546 2.949 20.496 1.00 66.75 93 CYS A C 1
ATOM 764 O O . CYS A 1 93 ? 14.519 1.765 20.827 1.00 66.75 93 CYS A O 1
ATOM 766 N N . LYS A 1 94 ? 15.594 3.749 20.731 1.00 61.81 94 LYS A N 1
ATOM 767 C CA . LYS A 1 94 ? 16.829 3.334 21.410 1.00 61.81 94 LYS A CA 1
ATOM 768 C C . LYS A 1 94 ? 16.698 3.265 22.928 1.00 61.81 94 LYS A C 1
ATOM 770 O O . LYS A 1 94 ? 17.391 2.462 23.539 1.00 61.81 94 LYS A O 1
ATOM 775 N N . ASP A 1 95 ? 15.791 4.044 23.516 1.00 52.62 95 ASP A N 1
ATOM 776 C CA . ASP A 1 95 ? 15.726 4.206 24.965 1.00 52.62 95 ASP A CA 1
ATOM 777 C C . ASP A 1 95 ? 14.381 3.790 25.563 1.00 52.62 95 ASP A C 1
ATOM 779 O O . ASP A 1 95 ? 13.294 4.070 25.051 1.00 52.62 95 ASP A O 1
ATOM 783 N N . HIS A 1 96 ? 14.510 3.081 26.679 1.00 45.19 96 HIS A N 1
ATOM 784 C CA . HIS A 1 96 ? 13.475 2.466 27.488 1.00 45.19 96 HIS A CA 1
ATOM 785 C C . HIS A 1 96 ? 12.227 3.344 27.691 1.00 45.19 96 HIS A C 1
ATOM 787 O O . HIS A 1 96 ? 12.283 4.418 28.281 1.00 45.19 96 HIS A O 1
ATOM 793 N N . VAL A 1 97 ? 11.079 2.805 27.269 1.00 44.50 97 VAL A N 1
ATOM 794 C CA . VAL A 1 97 ? 9.773 2.943 27.944 1.00 44.50 97 VAL A CA 1
ATOM 795 C C . VAL A 1 97 ? 9.380 4.377 28.342 1.00 44.50 97 VAL A C 1
ATOM 797 O O . VAL A 1 97 ? 8.907 4.617 29.448 1.00 44.50 97 VAL A O 1
ATOM 800 N N . LYS A 1 98 ? 9.519 5.348 27.437 1.00 51.09 98 LYS A N 1
ATOM 801 C CA . LYS A 1 98 ? 8.667 6.544 27.494 1.00 51.09 98 LYS A CA 1
ATOM 802 C C . LYS A 1 98 ? 7.454 6.322 26.603 1.00 51.09 98 LYS A C 1
ATOM 804 O O . LYS A 1 98 ? 7.581 5.744 25.520 1.00 51.09 98 LYS A O 1
ATOM 809 N N . ASP A 1 99 ? 6.299 6.797 27.066 1.00 58.19 99 ASP A N 1
ATOM 810 C CA . ASP A 1 99 ? 4.972 6.670 26.438 1.00 58.19 99 ASP A CA 1
ATOM 811 C C . ASP A 1 99 ? 4.913 7.103 24.966 1.00 58.19 99 ASP A C 1
ATOM 813 O O . ASP A 1 99 ? 3.907 6.884 24.302 1.00 58.19 99 ASP A O 1
ATOM 817 N N . ASP A 1 100 ? 5.971 7.703 24.425 1.00 61.03 100 ASP A N 1
ATOM 818 C CA . ASP A 1 100 ? 6.070 8.101 23.027 1.00 61.03 100 ASP A CA 1
ATOM 819 C C . ASP A 1 100 ? 6.402 6.945 22.075 1.00 61.03 100 ASP A C 1
ATOM 821 O O . ASP A 1 100 ? 5.961 6.970 20.923 1.00 61.03 100 ASP A O 1
ATOM 825 N N . CYS A 1 101 ? 7.117 5.914 22.533 1.00 72.00 101 CYS A N 1
ATOM 826 C CA . CYS A 1 101 ? 7.625 4.858 21.652 1.00 72.00 101 CYS A CA 1
ATOM 827 C C . CYS A 1 101 ? 6.598 3.768 21.347 1.00 72.00 101 CYS A C 1
ATOM 829 O O . CYS A 1 101 ? 6.404 3.413 20.186 1.00 72.00 101 CYS A O 1
ATOM 831 N N . TRP A 1 102 ? 5.934 3.245 22.376 1.00 80.81 102 TRP A N 1
ATOM 832 C CA . TRP A 1 102 ? 4.985 2.141 22.254 1.00 80.81 102 TRP A CA 1
ATOM 833 C C . TRP A 1 102 ? 3.566 2.661 22.383 1.00 80.81 102 TRP A C 1
ATOM 835 O O . TRP A 1 102 ? 3.226 3.324 23.356 1.00 80.81 102 TRP A O 1
ATOM 845 N N . GLN A 1 103 ? 2.719 2.337 21.412 1.00 83.88 103 GLN A N 1
ATOM 846 C CA . GLN A 1 103 ? 1.346 2.818 21.375 1.00 83.88 103 GLN A CA 1
ATOM 847 C C . GLN A 1 103 ? 0.381 1.647 21.319 1.00 83.88 103 GLN A C 1
ATOM 849 O O . GLN A 1 103 ? 0.452 0.799 20.426 1.00 83.88 103 GLN A O 1
ATOM 854 N N . ARG A 1 104 ? -0.565 1.628 22.261 1.00 88.06 104 ARG A N 1
ATOM 855 C CA . ARG A 1 104 ? -1.777 0.814 22.151 1.00 88.06 104 ARG A CA 1
ATOM 856 C C . ARG A 1 104 ? -2.776 1.593 21.312 1.00 88.06 104 ARG A C 1
ATOM 858 O O . ARG A 1 104 ? -3.239 2.653 21.722 1.00 88.06 104 ARG A O 1
ATOM 865 N N . LEU A 1 105 ? -3.091 1.070 20.137 1.00 91.25 105 LEU A N 1
ATOM 866 C CA . LEU A 1 105 ? -3.934 1.733 19.156 1.00 91.25 105 LEU A CA 1
ATOM 867 C C . LEU A 1 105 ? -5.214 0.936 18.923 1.00 91.25 105 LEU A C 1
ATOM 869 O O . LEU A 1 105 ? -5.216 -0.295 18.872 1.00 91.25 105 LEU A O 1
ATOM 873 N N . GLU A 1 106 ? -6.303 1.674 18.741 1.00 95.25 106 GLU A N 1
ATOM 874 C CA . GLU A 1 106 ? -7.571 1.160 18.245 1.00 95.25 106 GLU A CA 1
ATOM 875 C C . GLU A 1 106 ? -7.841 1.794 16.876 1.00 95.25 106 GLU A C 1
ATOM 877 O O . GLU A 1 106 ? -7.765 3.012 16.713 1.00 95.25 106 GLU A O 1
ATOM 882 N N . ALA A 1 107 ? -8.165 0.973 15.878 1.00 93.94 107 ALA A N 1
ATOM 883 C CA . ALA A 1 107 ? -8.501 1.450 14.544 1.00 93.94 107 ALA A CA 1
ATOM 884 C C . ALA A 1 107 ? -9.757 0.773 14.009 1.00 93.94 107 ALA A C 1
ATOM 886 O O . ALA A 1 107 ? -9.978 -0.422 14.197 1.00 93.94 107 ALA A O 1
ATOM 887 N N . THR A 1 108 ? -10.559 1.536 13.268 1.00 92.31 108 THR A N 1
ATOM 888 C CA . THR A 1 108 ? -11.639 0.981 12.451 1.00 92.31 108 THR A CA 1
ATOM 889 C C . THR A 1 108 ? -11.276 1.103 10.980 1.00 92.31 108 THR A C 1
ATOM 891 O O . THR A 1 108 ? -11.222 2.198 10.425 1.00 92.31 108 THR A O 1
ATOM 894 N N . VAL A 1 109 ? -11.073 -0.035 10.328 1.00 85.31 109 VAL A N 1
ATOM 895 C CA . VAL A 1 109 ? -10.749 -0.128 8.906 1.00 85.31 109 VAL A CA 1
ATOM 896 C C . VAL A 1 109 ? -11.992 -0.565 8.148 1.00 85.31 109 VAL A C 1
ATOM 898 O O . VAL A 1 109 ? -12.635 -1.552 8.487 1.00 85.31 109 VAL A O 1
ATOM 901 N N . THR A 1 110 ? -12.361 0.170 7.102 1.00 83.06 110 THR A N 1
ATOM 902 C CA . THR A 1 110 ? -13.460 -0.236 6.218 1.00 83.06 110 THR A CA 1
ATOM 903 C C . THR A 1 110 ? -12.890 -0.849 4.948 1.00 83.06 110 THR A C 1
ATOM 905 O O . THR A 1 110 ? -12.283 -0.154 4.134 1.00 83.06 110 THR A O 1
ATOM 908 N N . LEU A 1 111 ? -13.147 -2.137 4.743 1.00 71.12 111 LEU A N 1
ATOM 909 C CA . LEU A 1 111 ? -12.863 -2.861 3.515 1.00 71.12 111 LEU A CA 1
ATOM 910 C C . LEU A 1 111 ? -13.759 -2.323 2.390 1.00 71.12 111 LEU A C 1
ATOM 912 O O . LEU A 1 111 ? -14.888 -2.769 2.183 1.00 71.12 111 LEU A O 1
ATOM 916 N N . ARG A 1 112 ? -13.271 -1.327 1.648 1.00 63.84 112 ARG A N 1
ATOM 917 C CA . ARG A 1 112 ? -14.023 -0.751 0.519 1.00 63.84 112 ARG A CA 1
ATOM 918 C C . ARG A 1 112 ? -14.068 -1.669 -0.709 1.00 63.84 112 ARG A C 1
ATOM 920 O O . ARG A 1 112 ? -14.893 -1.455 -1.592 1.00 63.84 112 ARG A O 1
ATOM 927 N N . ILE A 1 113 ? -13.253 -2.720 -0.748 1.00 53.66 113 ILE A N 1
ATOM 928 C CA . ILE A 1 113 ? -13.011 -3.528 -1.944 1.00 53.66 113 ILE A CA 1
ATOM 929 C C . ILE A 1 113 ? -13.566 -4.939 -1.703 1.00 53.66 113 ILE A C 1
ATOM 931 O O . ILE A 1 113 ? -13.136 -5.626 -0.780 1.00 53.66 113 ILE A O 1
ATOM 935 N N . LYS A 1 114 ? -14.533 -5.390 -2.522 1.00 46.00 114 LYS A N 1
ATOM 936 C CA . LYS A 1 114 ? -14.738 -6.840 -2.731 1.00 46.00 114 LYS A CA 1
ATOM 937 C C . LYS A 1 114 ? -13.394 -7.307 -3.243 1.00 46.00 114 LYS A C 1
ATOM 939 O O . LYS A 1 114 ? -13.071 -6.772 -4.294 1.00 46.00 114 LYS A O 1
ATOM 944 N N . TYR A 1 115 ? -12.661 -8.176 -2.535 1.00 46.38 115 TYR A N 1
ATOM 945 C CA . TYR A 1 115 ? -11.416 -8.799 -3.005 1.00 46.38 115 TYR A CA 1
ATOM 946 C C . TYR A 1 115 ? -11.473 -8.951 -4.521 1.00 46.38 115 TYR A C 1
ATOM 948 O O . TYR A 1 115 ? -12.087 -9.869 -5.059 1.00 46.38 115 TYR A O 1
ATOM 956 N N . THR A 1 116 ? -10.967 -7.942 -5.217 1.00 50.69 116 THR A N 1
ATOM 957 C CA . THR A 1 116 ? -10.849 -7.995 -6.652 1.00 50.69 116 THR A CA 1
ATOM 958 C C . THR A 1 116 ? -9.717 -8.962 -6.793 1.00 50.69 116 THR A C 1
ATOM 960 O O . THR A 1 116 ? -8.659 -8.668 -6.234 1.00 50.69 116 THR A O 1
ATOM 963 N N . ASP A 1 117 ? -10.014 -10.118 -7.392 1.00 61.16 117 ASP A N 1
ATOM 964 C CA . ASP A 1 117 ? -9.081 -11.207 -7.660 1.00 61.16 117 ASP A CA 1
ATOM 965 C C . ASP A 1 117 ? -7.666 -10.635 -7.703 1.00 61.16 117 ASP A C 1
ATOM 967 O O . ASP A 1 117 ? -7.396 -9.734 -8.506 1.00 61.16 117 ASP A O 1
ATOM 971 N N . SER A 1 118 ? -6.819 -11.027 -6.750 1.00 67.56 118 SER A N 1
ATOM 972 C CA . SER A 1 118 ? -5.476 -10.456 -6.610 1.00 67.56 118 SER A CA 1
ATOM 973 C C . SER A 1 118 ? -4.760 -10.479 -7.961 1.00 67.56 118 SER A C 1
ATOM 975 O O . SER A 1 118 ? -4.087 -9.514 -8.317 1.00 67.56 118 SER A O 1
ATOM 977 N N . LYS A 1 119 ? -5.044 -11.500 -8.778 1.00 75.88 119 LYS A N 1
ATOM 978 C CA . LYS A 1 119 ? -4.620 -11.630 -10.170 1.00 75.88 119 LYS A CA 1
ATOM 979 C C . LYS A 1 119 ? -5.008 -10.438 -11.049 1.00 75.88 119 LYS A C 1
ATOM 981 O O . LYS A 1 119 ? -4.184 -9.955 -11.819 1.00 75.88 119 LYS A O 1
ATOM 986 N N . MET A 1 120 ? -6.230 -9.924 -10.930 1.00 80.06 120 MET A N 1
ATOM 987 C CA . MET A 1 120 ? -6.699 -8.749 -11.668 1.00 80.06 120 MET A CA 1
ATOM 988 C C . MET A 1 120 ? -5.964 -7.476 -11.230 1.00 80.06 120 MET A C 1
ATOM 990 O O . MET A 1 120 ? -5.538 -6.697 -12.076 1.00 80.06 120 MET A O 1
ATOM 994 N N . ILE A 1 121 ? -5.770 -7.265 -9.925 1.00 83.31 121 ILE A N 1
ATOM 995 C CA . ILE A 1 121 ? -5.020 -6.103 -9.417 1.00 83.31 121 ILE A CA 1
ATOM 996 C C . ILE A 1 121 ? -3.550 -6.158 -9.842 1.00 83.31 121 ILE A C 1
ATOM 998 O O . ILE A 1 121 ? -2.991 -5.145 -10.261 1.00 83.31 121 ILE A O 1
ATOM 1002 N N . TYR A 1 122 ? -2.927 -7.332 -9.785 1.00 83.81 122 TYR A N 1
ATOM 1003 C CA . TYR A 1 122 ? -1.571 -7.508 -10.291 1.00 83.81 122 TYR A CA 1
ATOM 1004 C C . TYR A 1 122 ? -1.503 -7.317 -11.809 1.00 83.81 122 TYR A C 1
ATOM 1006 O O . TYR A 1 122 ? -0.575 -6.679 -12.289 1.00 83.81 122 TYR A O 1
ATOM 1014 N N . SER A 1 123 ? -2.507 -7.764 -12.569 1.00 87.31 123 SER A N 1
ATOM 1015 C CA . SER A 1 123 ? -2.603 -7.496 -14.011 1.00 87.31 123 SER A CA 1
ATOM 1016 C C . SER A 1 123 ? -2.716 -5.996 -14.313 1.00 87.31 123 SER A C 1
ATOM 1018 O O . SER A 1 123 ? -2.029 -5.486 -15.201 1.00 87.31 123 SER A O 1
ATOM 1020 N N . PHE A 1 124 ? -3.515 -5.268 -13.533 1.00 88.75 124 PHE A N 1
ATOM 1021 C CA . PHE A 1 124 ? -3.618 -3.810 -13.589 1.00 88.75 124 PHE A CA 1
ATOM 1022 C C . PHE A 1 124 ? -2.266 -3.145 -13.328 1.00 88.75 124 PHE A C 1
ATOM 1024 O O . PHE A 1 124 ? -1.826 -2.313 -14.122 1.00 88.75 124 PHE A O 1
ATOM 1031 N N . ALA A 1 125 ? -1.596 -3.541 -12.245 1.00 89.56 125 ALA A N 1
ATOM 1032 C CA . ALA A 1 125 ? -0.297 -3.003 -11.874 1.00 89.56 125 ALA A CA 1
ATOM 1033 C C . ALA A 1 125 ? 0.776 -3.314 -12.925 1.00 89.56 125 ALA A C 1
ATOM 1035 O O . ALA A 1 125 ? 1.515 -2.417 -13.318 1.00 89.56 125 ALA A O 1
ATOM 1036 N N . ALA A 1 126 ? 0.822 -4.549 -13.432 1.00 89.88 126 ALA A N 1
ATOM 1037 C CA . ALA A 1 126 ? 1.778 -4.980 -14.448 1.00 89.88 126 ALA A CA 1
ATOM 1038 C C . ALA A 1 126 ? 1.596 -4.199 -15.748 1.00 89.88 126 ALA A C 1
ATOM 1040 O O . ALA A 1 126 ? 2.560 -3.690 -16.311 1.00 89.88 126 ALA A O 1
ATOM 1041 N N . THR A 1 127 ? 0.350 -4.027 -16.188 1.00 91.88 127 THR A N 1
ATOM 1042 C CA . THR A 1 127 ? 0.040 -3.246 -17.392 1.00 91.88 127 THR A CA 1
ATOM 1043 C C . THR A 1 127 ? 0.417 -1.778 -17.215 1.00 91.88 127 THR A C 1
ATOM 1045 O O . THR A 1 127 ? 0.978 -1.172 -18.127 1.00 91.88 127 THR A O 1
ATOM 1048 N N . ALA A 1 128 ? 0.148 -1.200 -16.042 1.00 92.88 128 ALA A N 1
ATOM 1049 C CA . ALA A 1 128 ? 0.520 0.176 -15.744 1.00 92.88 128 ALA A CA 1
ATOM 1050 C C . ALA A 1 128 ? 2.042 0.372 -15.705 1.00 92.88 128 ALA A C 1
ATOM 1052 O O . ALA A 1 128 ? 2.543 1.297 -16.339 1.00 92.88 128 ALA A O 1
ATOM 1053 N N . ALA A 1 129 ? 2.775 -0.518 -15.030 1.00 90.69 129 ALA A N 1
ATOM 1054 C CA . ALA A 1 129 ? 4.234 -0.496 -14.988 1.00 90.69 129 ALA A CA 1
ATOM 1055 C C . ALA A 1 129 ? 4.825 -0.577 -16.400 1.00 90.69 129 ALA A C 1
ATOM 1057 O O . ALA A 1 129 ? 5.570 0.306 -16.812 1.00 90.69 129 ALA A O 1
ATOM 1058 N N . ARG A 1 130 ? 4.402 -1.570 -17.186 1.00 92.50 130 ARG A N 1
ATOM 1059 C CA . ARG A 1 130 ? 4.815 -1.733 -18.587 1.00 92.50 130 ARG A CA 1
ATOM 1060 C C . ARG A 1 130 ? 4.548 -0.492 -19.424 1.00 92.50 130 ARG A C 1
ATOM 1062 O O . ARG A 1 130 ? 5.420 -0.047 -20.156 1.00 92.50 130 ARG A O 1
ATOM 1069 N N . THR A 1 131 ? 3.361 0.095 -19.281 1.00 90.81 131 THR A N 1
ATOM 1070 C CA . THR A 1 131 ? 2.988 1.318 -20.003 1.00 90.81 131 THR A CA 1
ATOM 1071 C C . THR A 1 131 ? 3.895 2.488 -19.622 1.00 90.81 131 THR A C 1
ATOM 1073 O O . THR A 1 131 ? 4.307 3.243 -20.497 1.00 90.81 131 THR A O 1
ATOM 1076 N N . TYR A 1 132 ? 4.214 2.643 -18.335 1.00 91.00 132 TYR A N 1
ATOM 1077 C CA . TYR A 1 132 ? 5.098 3.698 -17.846 1.00 91.00 132 TYR A CA 1
ATOM 1078 C C . TYR A 1 132 ? 6.522 3.541 -18.390 1.00 91.00 132 TYR A C 1
ATOM 1080 O O . TYR A 1 132 ? 7.043 4.462 -19.015 1.00 91.00 132 TYR A O 1
ATOM 1088 N N . PHE A 1 133 ? 7.130 2.368 -18.204 1.00 87.56 133 PHE A N 1
ATOM 1089 C CA . PHE A 1 133 ? 8.505 2.109 -18.633 1.00 87.56 133 PHE A CA 1
ATOM 1090 C C . PHE A 1 133 ? 8.654 2.133 -20.159 1.00 87.56 133 PHE A C 1
ATOM 1092 O O . PHE A 1 133 ? 9.630 2.686 -20.659 1.00 87.56 133 PHE A O 1
ATOM 1099 N N . LEU A 1 134 ? 7.667 1.638 -20.911 1.00 87.38 134 LEU A N 1
ATOM 1100 C CA . LEU A 1 134 ? 7.671 1.749 -22.369 1.00 87.38 134 LEU A CA 1
ATOM 1101 C C . LEU A 1 134 ? 7.609 3.213 -22.820 1.00 87.38 134 LEU A C 1
ATOM 1103 O O . LEU A 1 134 ? 8.418 3.641 -23.638 1.00 87.38 134 LEU A O 1
ATOM 1107 N N . LYS A 1 135 ? 6.665 3.997 -22.283 1.00 86.81 135 LYS A N 1
ATOM 1108 C CA . LYS A 1 135 ? 6.450 5.382 -22.731 1.00 86.81 135 LYS A CA 1
ATOM 1109 C C . LYS A 1 135 ? 7.561 6.334 -22.305 1.00 86.81 135 LYS A C 1
ATOM 1111 O O . LYS A 1 135 ? 7.948 7.188 -23.092 1.00 86.81 135 LYS A O 1
ATOM 1116 N N . LEU A 1 136 ? 8.026 6.229 -21.061 1.00 82.12 136 LEU A N 1
ATOM 1117 C CA . LEU A 1 136 ? 8.926 7.221 -20.467 1.00 82.12 136 LEU A CA 1
ATOM 1118 C C . LEU A 1 136 ? 10.384 6.775 -20.445 1.00 82.12 136 LEU A C 1
ATOM 1120 O O . LEU A 1 136 ? 11.265 7.627 -20.443 1.00 82.12 136 LEU A O 1
ATOM 1124 N N . ARG A 1 137 ? 10.649 5.465 -20.447 1.00 75.06 137 ARG A N 1
ATOM 1125 C CA . ARG A 1 137 ? 12.012 4.915 -20.390 1.00 75.06 137 ARG A CA 1
ATOM 1126 C C . ARG A 1 137 ? 12.414 4.145 -21.647 1.00 75.06 137 ARG A C 1
ATOM 1128 O O . ARG A 1 137 ? 13.548 3.695 -21.721 1.00 75.06 137 ARG A O 1
ATOM 1135 N N . LYS A 1 138 ? 11.512 3.993 -22.628 1.00 82.94 138 LYS A N 1
ATOM 1136 C CA . LYS A 1 138 ? 11.737 3.236 -23.875 1.00 82.94 138 LYS A CA 1
ATOM 1137 C C . LYS A 1 138 ? 12.256 1.806 -23.638 1.00 82.94 138 LYS A C 1
ATOM 1139 O O . LYS A 1 138 ? 12.965 1.264 -24.479 1.00 82.94 138 LYS A O 1
ATOM 1144 N N . ARG A 1 139 ? 11.908 1.200 -22.498 1.00 81.00 139 ARG A N 1
ATOM 1145 C CA . ARG A 1 139 ? 12.276 -0.186 -22.170 1.00 81.00 139 ARG A CA 1
ATOM 1146 C C . ARG A 1 139 ? 11.258 -1.174 -22.723 1.00 81.00 139 ARG A C 1
ATOM 1148 O O . ARG A 1 139 ? 10.074 -0.846 -22.839 1.00 81.00 139 ARG A O 1
ATOM 1155 N N . ASP A 1 140 ? 11.717 -2.393 -22.995 1.00 86.12 140 ASP A N 1
ATOM 1156 C CA . ASP A 1 140 ? 10.834 -3.496 -23.359 1.00 86.12 140 ASP A CA 1
ATOM 1157 C C . ASP A 1 140 ? 9.879 -3.809 -22.182 1.00 86.12 140 ASP A C 1
ATOM 1159 O O . ASP A 1 140 ? 10.328 -4.054 -21.059 1.00 86.12 140 ASP A O 1
ATOM 1163 N N . PRO A 1 141 ? 8.550 -3.817 -22.398 1.00 85.19 141 PRO A N 1
ATOM 1164 C CA . PRO A 1 141 ? 7.563 -4.240 -21.406 1.00 85.19 141 PRO A CA 1
ATOM 1165 C C . PRO A 1 141 ? 7.815 -5.619 -20.772 1.00 85.19 141 PRO A C 1
ATOM 1167 O O . PRO A 1 141 ? 7.369 -5.875 -19.647 1.00 85.19 141 PRO A O 1
ATOM 1170 N N . ASN A 1 142 ? 8.466 -6.535 -21.486 1.00 85.94 142 ASN A N 1
ATOM 1171 C CA . ASN A 1 142 ? 8.771 -7.882 -21.006 1.00 85.94 142 ASN A CA 1
ATOM 1172 C C . ASN A 1 142 ? 9.873 -7.891 -19.947 1.00 85.94 142 ASN A C 1
ATOM 1174 O O . ASN A 1 142 ? 9.896 -8.793 -19.100 1.00 85.94 142 ASN A O 1
ATOM 1178 N N . ASP A 1 143 ? 10.692 -6.844 -19.924 1.00 88.88 143 ASP A N 1
ATOM 1179 C CA . ASP A 1 143 ? 11.744 -6.640 -18.938 1.00 88.88 143 ASP A CA 1
ATOM 1180 C C . ASP A 1 143 ? 11.232 -5.941 -17.685 1.00 88.88 143 ASP A C 1
ATOM 1182 O O . ASP A 1 143 ? 12.015 -5.640 -16.798 1.00 88.88 143 ASP A O 1
ATOM 1186 N N . ILE A 1 144 ? 9.925 -5.691 -17.568 1.00 87.38 144 ILE A N 1
ATOM 1187 C CA . ILE A 1 144 ? 9.350 -4.985 -16.423 1.00 87.38 144 ILE A CA 1
ATOM 1188 C C . ILE A 1 144 ? 8.642 -5.952 -15.482 1.00 87.38 144 ILE A C 1
ATOM 1190 O O . ILE A 1 144 ? 7.802 -6.763 -15.888 1.00 87.38 144 ILE A O 1
ATOM 1194 N N . GLU A 1 145 ? 8.937 -5.810 -14.197 1.00 85.69 145 GLU A N 1
ATOM 1195 C CA . GLU A 1 145 ? 8.364 -6.594 -13.113 1.00 85.69 145 GLU A CA 1
ATOM 1196 C C . GLU A 1 145 ? 7.694 -5.684 -12.079 1.00 85.69 145 GLU A C 1
ATOM 1198 O O . GLU A 1 145 ? 8.227 -4.642 -11.696 1.00 85.69 145 GLU A O 1
ATOM 1203 N N . VAL A 1 146 ? 6.511 -6.084 -11.604 1.00 83.50 146 VAL A N 1
ATOM 1204 C CA . VAL A 1 146 ? 5.859 -5.436 -10.460 1.00 83.50 146 VAL A CA 1
ATOM 1205 C C . VAL A 1 146 ? 6.284 -6.147 -9.194 1.00 83.50 146 VAL A C 1
ATOM 1207 O O . VAL A 1 146 ? 5.849 -7.263 -8.925 1.00 83.50 146 VAL A O 1
ATOM 1210 N N . CYS A 1 147 ? 7.068 -5.454 -8.383 1.00 79.88 147 CYS A N 1
ATOM 1211 C CA . CYS A 1 147 ? 7.567 -5.978 -7.123 1.00 79.88 147 CYS A CA 1
ATOM 1212 C C . CYS A 1 147 ? 6.467 -5.980 -6.055 1.00 79.88 147 CYS A C 1
ATOM 1214 O O . CYS A 1 147 ? 6.345 -6.916 -5.269 1.00 79.88 147 CYS A O 1
ATOM 1216 N N . GLN A 1 148 ? 5.654 -4.919 -6.001 1.00 77.38 148 GLN A N 1
ATOM 1217 C CA . GLN A 1 148 ? 4.610 -4.789 -4.985 1.00 77.38 148 GLN A CA 1
ATOM 1218 C C . GLN A 1 148 ? 3.493 -3.847 -5.421 1.00 77.38 148 GLN A C 1
ATOM 1220 O O . GLN A 1 148 ? 3.738 -2.785 -5.987 1.00 77.38 148 GLN A O 1
ATOM 1225 N N . VAL A 1 149 ? 2.257 -4.196 -5.066 1.00 77.50 149 VAL A N 1
ATOM 1226 C CA . VAL A 1 149 ? 1.128 -3.261 -5.061 1.00 77.50 149 VAL A CA 1
ATOM 1227 C C . VAL A 1 149 ? 0.965 -2.736 -3.639 1.00 77.50 149 VAL A C 1
ATOM 1229 O O . VAL A 1 149 ? 0.673 -3.505 -2.725 1.00 77.50 149 VAL A O 1
ATOM 1232 N N . THR A 1 150 ? 1.194 -1.441 -3.438 1.00 73.44 150 THR A N 1
ATOM 1233 C CA . THR A 1 150 ? 1.189 -0.810 -2.110 1.00 73.44 150 THR A CA 1
ATOM 1234 C C . THR A 1 150 ? -0.196 -0.327 -1.709 1.00 73.44 150 THR A C 1
ATOM 1236 O O . THR A 1 150 ? -0.540 -0.350 -0.530 1.00 73.44 150 THR A O 1
ATOM 1239 N N . SER A 1 151 ? -1.021 0.087 -2.672 1.00 77.50 151 SER A N 1
ATOM 1240 C CA . SER A 1 151 ? -2.394 0.495 -2.393 1.00 77.50 151 SER A CA 1
ATOM 1241 C C . SER A 1 151 ? -3.310 0.281 -3.593 1.00 77.50 151 SER A C 1
ATOM 1243 O O . SER A 1 151 ? -2.891 0.357 -4.749 1.00 77.50 151 SER A O 1
ATOM 1245 N N . VAL A 1 152 ? -4.588 0.034 -3.312 1.00 78.88 152 VAL A N 1
ATOM 1246 C CA . VAL A 1 152 ? -5.651 0.035 -4.316 1.00 78.88 152 VAL A CA 1
ATOM 1247 C C . VAL A 1 152 ? -6.827 0.796 -3.741 1.00 78.88 152 VAL A C 1
ATOM 1249 O O . VAL A 1 152 ? -7.311 0.481 -2.659 1.00 78.88 152 VAL A O 1
ATOM 1252 N N . VAL A 1 153 ? -7.323 1.778 -4.481 1.00 80.12 153 VAL A N 1
ATOM 1253 C CA . VAL A 1 153 ? -8.571 2.473 -4.175 1.00 80.12 153 VAL A CA 1
ATOM 1254 C C . VAL A 1 153 ? -9.514 2.260 -5.344 1.00 80.12 153 VAL A C 1
ATOM 1256 O O . VAL A 1 153 ? -9.215 2.655 -6.467 1.00 80.12 153 VAL A O 1
ATOM 1259 N N . GLN A 1 154 ? -10.662 1.641 -5.086 1.00 81.75 154 GLN A N 1
ATOM 1260 C CA . GLN A 1 154 ? -11.703 1.446 -6.088 1.00 81.75 154 GLN A CA 1
ATOM 1261 C C . GLN A 1 154 ? -12.852 2.431 -5.860 1.00 81.75 154 GLN A C 1
ATOM 1263 O O . GLN A 1 154 ? -13.385 2.526 -4.755 1.00 81.75 154 GLN A O 1
ATOM 1268 N N . ASN A 1 155 ? -13.279 3.102 -6.928 1.00 82.25 155 ASN A N 1
ATOM 1269 C CA . ASN A 1 155 ? -14.509 3.883 -6.975 1.00 82.25 155 ASN A CA 1
ATOM 1270 C C . ASN A 1 155 ? -15.331 3.468 -8.207 1.00 82.25 155 ASN A C 1
ATOM 1272 O O . ASN A 1 155 ? -15.059 3.881 -9.338 1.00 82.25 155 ASN A O 1
ATOM 1276 N N . GLY A 1 156 ? -16.304 2.576 -8.000 1.00 84.69 156 GLY A N 1
ATOM 1277 C CA . GLY A 1 156 ? -17.102 1.986 -9.074 1.00 84.69 156 GLY A CA 1
ATOM 1278 C C . GLY A 1 156 ? -16.244 1.200 -10.072 1.00 84.69 156 GLY A C 1
ATOM 1279 O O . GLY A 1 156 ? -15.649 0.175 -9.732 1.00 84.69 156 GLY A O 1
ATOM 1280 N N . LYS A 1 157 ? -16.195 1.683 -11.319 1.00 87.38 157 LYS A N 1
ATOM 1281 C CA . LYS A 1 157 ? -15.379 1.123 -12.411 1.00 87.38 157 LYS A CA 1
ATOM 1282 C C . LYS A 1 157 ? -13.962 1.715 -12.485 1.00 87.38 157 LYS A C 1
ATOM 1284 O O . LYS A 1 157 ? -13.189 1.295 -13.341 1.00 87.38 157 LYS A O 1
ATOM 1289 N N . LYS A 1 158 ? -13.615 2.676 -11.627 1.00 87.81 158 LYS A N 1
ATOM 1290 C CA . LYS A 1 158 ? -12.306 3.340 -11.607 1.00 87.81 158 LYS A CA 1
ATOM 1291 C C . LYS A 1 158 ? -11.448 2.799 -10.464 1.00 87.81 158 LYS A C 1
ATOM 1293 O O . LYS A 1 158 ? -11.956 2.556 -9.370 1.00 87.81 158 LYS A O 1
ATOM 1298 N N . TYR A 1 159 ? -10.156 2.646 -10.711 1.00 88.69 159 TYR A N 1
ATOM 1299 C CA . TYR A 1 159 ? -9.156 2.189 -9.755 1.00 88.69 159 TYR A CA 1
ATOM 1300 C C . TYR A 1 159 ? -7.995 3.177 -9.732 1.00 88.69 159 TYR A C 1
ATOM 1302 O O . TYR A 1 159 ? -7.541 3.629 -10.781 1.00 88.69 159 TYR A O 1
ATOM 1310 N N . LYS A 1 160 ? -7.504 3.487 -8.537 1.00 88.44 160 LYS A N 1
ATOM 1311 C CA . LYS A 1 160 ? -6.196 4.096 -8.322 1.00 88.44 160 LYS A CA 1
ATOM 1312 C C . LYS A 1 160 ? -5.312 3.032 -7.686 1.00 88.44 160 LYS A C 1
ATOM 1314 O O . LYS A 1 160 ? -5.655 2.531 -6.619 1.00 88.44 160 LYS A O 1
ATOM 1319 N N . VAL A 1 161 ? -4.234 2.656 -8.358 1.00 86.31 161 VAL A N 1
ATOM 1320 C CA . VAL A 1 161 ? -3.295 1.626 -7.906 1.00 86.31 161 VAL A CA 1
ATOM 1321 C C . VAL A 1 161 ? -1.957 2.295 -7.635 1.00 86.31 161 VAL A C 1
ATOM 1323 O O . VAL A 1 161 ? -1.383 2.905 -8.534 1.00 86.31 161 VAL A O 1
ATOM 1326 N N . SER A 1 162 ? -1.473 2.192 -6.404 1.00 83.50 162 SER A N 1
ATOM 1327 C CA . SER A 1 162 ? -0.100 2.544 -6.051 1.00 83.50 162 SER A CA 1
ATOM 1328 C C . SER A 1 162 ? 0.741 1.278 -6.101 1.00 83.50 162 SER A C 1
ATOM 1330 O O . SER A 1 162 ? 0.350 0.256 -5.531 1.00 83.50 162 SER A O 1
ATOM 1332 N N . LEU A 1 163 ? 1.866 1.319 -6.806 1.00 85.06 163 LEU A N 1
ATOM 1333 C CA . LEU A 1 163 ? 2.721 0.151 -6.995 1.00 85.06 163 LEU A CA 1
ATOM 1334 C C . LEU A 1 163 ? 4.198 0.526 -7.104 1.00 85.06 163 LEU A C 1
ATOM 1336 O O . LEU A 1 163 ? 4.548 1.684 -7.328 1.00 85.06 163 LEU A O 1
ATOM 1340 N N . ILE A 1 164 ? 5.040 -0.491 -6.966 1.00 83.25 164 ILE A N 1
ATOM 1341 C CA . ILE A 1 164 ? 6.483 -0.437 -7.162 1.00 83.25 164 ILE A CA 1
ATOM 1342 C C . ILE A 1 164 ? 6.829 -1.430 -8.261 1.00 83.25 164 ILE A C 1
ATOM 1344 O O . ILE A 1 164 ? 6.434 -2.599 -8.189 1.00 83.25 164 ILE A O 1
ATOM 1348 N N . ALA A 1 165 ? 7.552 -0.958 -9.266 1.00 86.19 165 ALA A N 1
ATOM 1349 C CA . ALA A 1 165 ? 8.005 -1.766 -10.384 1.00 86.19 165 ALA A CA 1
ATOM 1350 C C . ALA A 1 165 ? 9.471 -1.484 -10.704 1.00 86.19 165 ALA A C 1
ATOM 1352 O O . ALA A 1 165 ? 9.980 -0.401 -10.402 1.00 86.19 165 ALA A O 1
ATOM 1353 N N . LYS A 1 166 ? 10.116 -2.466 -11.327 1.00 85.38 166 LYS A N 1
ATOM 1354 C CA . LYS A 1 166 ? 11.507 -2.389 -11.757 1.00 85.38 166 LYS A CA 1
ATOM 1355 C C . LYS A 1 166 ? 11.700 -2.948 -13.158 1.00 85.38 166 LYS A C 1
ATOM 1357 O O . LYS A 1 166 ? 10.861 -3.725 -13.623 1.00 85.38 166 LYS A O 1
ATOM 1362 N N . ALA A 1 167 ? 12.830 -2.625 -13.775 1.00 84.31 167 ALA A N 1
ATOM 1363 C CA . ALA A 1 167 ? 13.349 -3.459 -14.850 1.00 84.31 167 ALA A CA 1
ATOM 1364 C C . ALA A 1 167 ? 14.045 -4.716 -14.278 1.00 84.31 167 ALA A C 1
ATOM 1366 O O . ALA A 1 167 ? 14.520 -4.718 -13.144 1.00 84.31 167 ALA A O 1
ATOM 1367 N N . LYS A 1 168 ? 14.031 -5.833 -15.003 1.00 83.62 168 LYS A N 1
ATOM 1368 C CA . LYS A 1 168 ? 14.508 -7.140 -14.522 1.00 83.62 168 LYS A CA 1
ATOM 1369 C C . LYS A 1 168 ? 16.028 -7.238 -14.476 1.00 83.62 168 LYS A C 1
ATOM 1371 O O . LYS A 1 168 ? 16.554 -7.836 -13.545 1.00 83.62 168 LYS A O 1
ATOM 1376 N N . ASP A 1 169 ? 16.681 -6.653 -15.472 1.00 79.88 169 ASP A N 1
ATOM 1377 C CA . ASP A 1 169 ? 18.135 -6.511 -15.622 1.00 79.88 169 ASP A CA 1
ATOM 1378 C C . ASP A 1 169 ? 18.761 -5.612 -14.552 1.00 79.88 169 ASP A C 1
ATOM 1380 O O . ASP A 1 169 ? 19.962 -5.679 -14.318 1.00 79.88 169 ASP A O 1
ATOM 1384 N N . CYS A 1 170 ? 17.944 -4.806 -13.877 1.00 75.62 170 CYS A N 1
ATOM 1385 C CA . CYS A 1 170 ? 18.370 -4.019 -12.740 1.00 75.62 170 CYS A CA 1
ATOM 1386 C C . CYS A 1 170 ? 19.046 -4.858 -11.665 1.00 75.62 170 CYS A C 1
ATOM 1388 O O . CYS A 1 170 ? 18.433 -5.749 -11.053 1.00 75.62 170 CYS A O 1
ATOM 1390 N N . THR A 1 171 ? 20.273 -4.466 -11.361 1.00 64.38 171 THR A N 1
ATOM 1391 C CA . THR A 1 171 ? 21.036 -5.000 -10.251 1.00 64.38 171 THR A CA 1
ATOM 1392 C C . THR A 1 171 ? 20.723 -4.244 -8.961 1.00 64.38 171 THR A C 1
ATOM 1394 O O . THR A 1 171 ? 19.946 -3.288 -8.902 1.00 64.38 171 THR A O 1
ATOM 1397 N N . ARG A 1 172 ? 21.317 -4.735 -7.876 1.00 55.81 172 ARG A N 1
ATOM 1398 C CA . ARG A 1 172 ? 21.210 -4.185 -6.523 1.00 55.81 172 ARG A CA 1
ATOM 1399 C C . ARG A 1 172 ? 21.732 -2.746 -6.412 1.00 55.81 172 ARG A C 1
ATOM 1401 O O . ARG A 1 172 ? 21.258 -2.014 -5.547 1.00 55.81 172 ARG A O 1
ATOM 1408 N N . GLU A 1 173 ? 22.687 -2.371 -7.257 1.00 57.94 173 GLU A N 1
ATOM 1409 C CA . GLU A 1 173 ? 23.386 -1.079 -7.223 1.00 57.94 173 GLU A CA 1
ATOM 1410 C C . GLU A 1 173 ? 22.667 -0.006 -8.055 1.00 57.94 173 GLU A C 1
ATOM 1412 O O . GLU A 1 173 ? 22.853 1.190 -7.833 1.00 57.94 173 GLU A O 1
ATOM 1417 N N . ASP A 1 174 ? 21.752 -0.422 -8.933 1.00 60.38 174 ASP A N 1
ATOM 1418 C CA . ASP A 1 174 ? 20.997 0.456 -9.821 1.00 60.38 174 ASP A CA 1
ATOM 1419 C C . ASP A 1 174 ? 19.818 1.122 -9.091 1.00 60.38 174 ASP A C 1
ATOM 1421 O O . ASP A 1 174 ? 18.655 0.909 -9.420 1.00 60.38 174 ASP A O 1
ATOM 1425 N N . ILE A 1 175 ? 20.076 1.975 -8.096 1.00 55.81 175 ILE A N 1
ATOM 1426 C CA . ILE A 1 175 ? 19.031 2.766 -7.394 1.00 55.81 175 ILE A CA 1
ATOM 1427 C C . ILE A 1 175 ? 18.641 4.014 -8.218 1.00 55.81 175 ILE A C 1
ATOM 1429 O O . ILE A 1 175 ? 18.122 5.007 -7.716 1.00 55.81 175 ILE A O 1
ATOM 1433 N N . GLY A 1 176 ? 18.904 3.973 -9.523 1.00 60.12 176 GLY A N 1
ATOM 1434 C CA . GLY A 1 176 ? 18.604 5.048 -10.448 1.00 60.12 176 GLY A CA 1
ATOM 1435 C C . GLY A 1 176 ? 17.120 5.134 -10.789 1.00 60.12 176 GLY A C 1
ATOM 1436 O O . GLY A 1 176 ? 16.389 4.141 -10.864 1.00 60.12 176 GLY A O 1
ATOM 1437 N N . ASP A 1 177 ? 16.713 6.355 -11.111 1.00 64.00 177 ASP A N 1
ATOM 1438 C CA . ASP A 1 177 ? 15.399 6.720 -11.634 1.00 64.00 177 ASP A CA 1
ATOM 1439 C C . ASP A 1 177 ? 14.984 5.935 -12.897 1.00 64.00 177 ASP A C 1
ATOM 1441 O O . ASP A 1 177 ? 13.806 5.900 -13.261 1.00 64.00 177 ASP A O 1
ATOM 1445 N N . ASP A 1 178 ? 15.926 5.306 -13.593 1.00 67.44 178 ASP A N 1
ATOM 1446 C CA . ASP A 1 178 ? 15.649 4.462 -14.759 1.00 67.44 178 ASP A CA 1
ATOM 1447 C C . ASP A 1 178 ? 15.235 3.039 -14.400 1.00 67.44 178 ASP A C 1
ATOM 1449 O O . ASP A 1 178 ? 14.625 2.347 -15.216 1.00 67.44 178 ASP A O 1
ATOM 1453 N N . CYS A 1 179 ? 15.554 2.605 -13.188 1.00 77.00 179 CYS A N 1
ATOM 1454 C CA . CYS A 1 179 ? 15.510 1.210 -12.813 1.00 77.00 179 CYS A CA 1
ATOM 1455 C C . CYS A 1 179 ? 14.329 0.900 -11.890 1.00 77.00 179 CYS A C 1
ATOM 1457 O O . CYS A 1 179 ? 13.539 0.007 -12.192 1.00 77.00 179 CYS A O 1
ATOM 1459 N N . TRP A 1 180 ? 14.146 1.678 -10.818 1.00 80.75 180 TRP A N 1
ATOM 1460 C CA . TRP A 1 180 ? 13.102 1.455 -9.811 1.00 80.75 180 TRP A CA 1
ATOM 1461 C C . TRP A 1 180 ? 12.113 2.596 -9.773 1.00 80.75 180 TRP A C 1
ATOM 1463 O O . TRP A 1 180 ? 12.511 3.743 -9.606 1.00 80.75 180 TRP A O 1
ATOM 1473 N N . GLN A 1 181 ? 10.816 2.305 -9.867 1.00 84.06 181 GLN A N 1
ATOM 1474 C CA . GLN A 1 181 ? 9.790 3.343 -9.933 1.00 84.06 181 GLN A CA 1
ATOM 1475 C C . GLN A 1 181 ? 8.617 3.066 -8.997 1.00 84.06 181 GLN A C 1
ATOM 1477 O O . GLN A 1 181 ? 8.026 1.983 -8.998 1.00 84.06 181 GLN A O 1
ATOM 1482 N N . ARG A 1 182 ? 8.239 4.096 -8.231 1.00 84.75 182 ARG A N 1
ATOM 1483 C CA . ARG A 1 182 ? 6.970 4.171 -7.500 1.00 84.75 182 ARG A CA 1
ATOM 1484 C C . ARG A 1 182 ? 5.943 4.879 -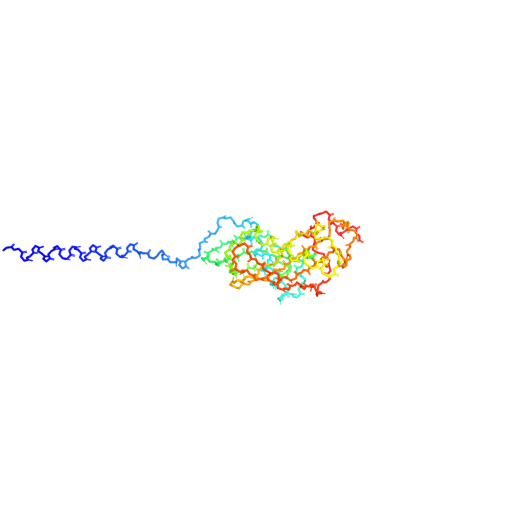8.370 1.00 84.75 182 ARG A C 1
ATOM 1486 O O . ARG A 1 182 ? 6.158 6.021 -8.778 1.00 84.75 182 ARG A O 1
ATOM 1493 N N . LEU A 1 183 ? 4.830 4.211 -8.647 1.00 86.56 183 LEU A N 1
ATOM 1494 C CA . LEU A 1 183 ? 3.854 4.663 -9.631 1.00 86.56 183 LEU A CA 1
ATOM 1495 C C . LEU A 1 183 ? 2.452 4.774 -9.034 1.00 86.56 183 LEU A C 1
ATOM 1497 O O . LEU A 1 183 ? 2.009 3.908 -8.277 1.00 86.56 183 LEU A O 1
ATOM 1501 N N . HIS A 1 184 ? 1.732 5.816 -9.445 1.00 90.88 184 HIS A N 1
ATOM 1502 C CA . HIS A 1 184 ? 0.285 5.929 -9.316 1.00 90.88 184 HIS A CA 1
ATOM 1503 C C . HIS A 1 184 ? -0.374 5.679 -10.665 1.00 90.88 184 HIS A C 1
ATOM 1505 O O . HIS A 1 184 ? -0.251 6.477 -11.588 1.00 90.88 184 HIS A O 1
ATOM 1511 N N . ALA A 1 185 ? -1.125 4.588 -10.763 1.00 93.00 185 ALA A N 1
ATOM 1512 C CA . ALA A 1 185 ? -1.883 4.236 -11.948 1.00 93.00 185 ALA A CA 1
ATOM 1513 C C . ALA A 1 185 ? -3.373 4.518 -11.748 1.00 93.00 185 ALA A C 1
ATOM 1515 O O . ALA A 1 185 ? -3.995 4.028 -10.805 1.00 93.00 185 ALA A O 1
ATOM 1516 N N . HIS A 1 186 ? -3.959 5.269 -12.671 1.00 92.12 186 HIS A N 1
ATOM 1517 C CA . HIS A 1 186 ? -5.398 5.453 -12.785 1.00 92.12 186 HIS A CA 1
ATOM 1518 C C . HIS A 1 186 ? -5.927 4.519 -13.867 1.00 92.12 186 HIS A C 1
ATOM 1520 O O . HIS A 1 186 ? -5.506 4.589 -15.019 1.00 92.12 186 HIS A O 1
ATOM 1526 N N . ILE A 1 187 ? -6.850 3.635 -13.505 1.00 89.88 187 ILE A N 1
ATOM 1527 C CA . ILE A 1 187 ? -7.336 2.560 -14.371 1.00 89.88 187 ILE A CA 1
ATOM 1528 C C . ILE A 1 187 ? -8.854 2.608 -14.416 1.00 89.88 187 ILE A C 1
ATOM 1530 O O . ILE A 1 187 ? -9.515 2.772 -13.393 1.00 89.88 187 ILE A O 1
ATOM 1534 N N . THR A 1 188 ? -9.422 2.444 -15.606 1.00 89.75 188 THR A N 1
ATOM 1535 C CA . THR A 1 188 ? -10.869 2.316 -15.784 1.00 89.75 188 THR A CA 1
ATOM 1536 C C . THR A 1 188 ? -11.194 0.944 -16.345 1.00 89.75 188 THR A C 1
ATOM 1538 O O . THR A 1 188 ? -10.705 0.551 -17.401 1.00 89.75 188 THR A O 1
ATOM 1541 N N . ARG A 1 189 ? -12.051 0.214 -15.640 1.00 83.00 189 ARG A N 1
ATOM 1542 C CA . ARG A 1 189 ? -12.541 -1.106 -16.022 1.00 83.00 189 ARG A CA 1
ATOM 1543 C C . ARG A 1 189 ? -13.845 -0.969 -16.804 1.00 83.00 189 ARG A C 1
ATOM 1545 O O . ARG A 1 189 ? -14.844 -0.521 -16.247 1.00 83.00 189 ARG A O 1
ATOM 1552 N N . ARG A 1 190 ? -13.880 -1.401 -18.066 1.00 79.12 190 ARG A N 1
ATOM 1553 C CA . ARG A 1 190 ? -15.124 -1.439 -18.859 1.00 79.12 190 ARG A CA 1
ATOM 1554 C C . ARG A 1 190 ? -15.983 -2.641 -18.457 1.00 79.12 190 ARG A C 1
ATOM 1556 O O . ARG A 1 190 ? -17.157 -2.464 -18.114 1.00 79.12 190 ARG A O 1
ATOM 1563 N N . ASN A 1 191 ? -15.365 -3.823 -18.409 1.00 73.25 191 ASN A N 1
ATOM 1564 C CA . ASN A 1 191 ? -15.927 -5.091 -17.926 1.00 73.25 191 ASN A CA 1
ATOM 1565 C C . ASN A 1 191 ? -14.831 -5.919 -17.213 1.00 73.25 191 ASN A C 1
ATOM 1567 O O . ASN A 1 191 ? -13.716 -5.441 -17.045 1.00 73.25 191 ASN A O 1
ATOM 1571 N N . TRP A 1 192 ? -15.122 -7.139 -16.757 1.00 65.75 192 TRP A N 1
ATOM 1572 C CA . TRP A 1 192 ? -14.167 -7.923 -15.959 1.00 65.75 192 TRP A CA 1
ATOM 1573 C C . TRP A 1 192 ? -12.873 -8.328 -16.695 1.00 65.75 192 TRP A C 1
ATOM 1575 O O . TRP A 1 192 ? -11.877 -8.571 -16.021 1.00 65.75 192 TRP A O 1
ATOM 1585 N N . LYS A 1 193 ? -12.863 -8.355 -18.038 1.00 71.44 193 LYS A N 1
ATOM 1586 C CA . LYS A 1 193 ? -11.672 -8.664 -18.857 1.00 71.44 193 LYS A CA 1
ATOM 1587 C C . LYS A 1 193 ? -10.989 -7.430 -19.449 1.00 71.44 193 LYS A C 1
ATOM 1589 O O . LYS A 1 193 ? -9.804 -7.476 -19.749 1.00 71.44 193 LYS A O 1
ATOM 1594 N N . ILE A 1 194 ? -11.735 -6.348 -19.660 1.00 78.25 194 ILE A N 1
ATOM 1595 C CA . ILE A 1 194 ? -11.293 -5.182 -20.426 1.00 78.25 194 ILE A CA 1
ATOM 1596 C C . ILE A 1 194 ? -11.133 -3.994 -19.486 1.00 78.25 194 ILE A C 1
ATOM 1598 O O . ILE A 1 194 ? -12.102 -3.482 -18.908 1.00 78.25 194 ILE A O 1
ATOM 1602 N N . PHE A 1 195 ? -9.903 -3.509 -19.390 1.00 85.38 195 PHE A N 1
ATOM 1603 C CA . PHE A 1 195 ? -9.539 -2.312 -18.653 1.00 85.38 195 PHE A CA 1
ATOM 1604 C C . PHE A 1 195 ? -8.593 -1.453 -19.487 1.00 85.38 195 PHE A C 1
ATOM 1606 O O . PHE A 1 195 ? -7.942 -1.934 -20.408 1.00 85.38 195 PHE A O 1
ATOM 1613 N N . ALA A 1 196 ? -8.542 -0.169 -19.160 1.00 88.88 196 ALA A N 1
ATOM 1614 C CA . ALA A 1 196 ? -7.631 0.782 -19.770 1.00 88.88 196 ALA A CA 1
ATOM 1615 C C . ALA A 1 196 ? -6.856 1.509 -18.674 1.00 88.88 196 ALA A C 1
ATOM 1617 O O . ALA A 1 196 ? -7.445 1.985 -17.695 1.00 88.88 196 ALA A O 1
ATOM 1618 N N . VAL A 1 197 ? -5.542 1.605 -18.856 1.00 88.62 197 VAL A N 1
ATOM 1619 C CA . VAL A 1 197 ? -4.689 2.487 -18.063 1.00 88.62 197 VAL A CA 1
ATOM 1620 C C . VAL A 1 197 ? -4.905 3.903 -18.586 1.00 88.62 197 VAL A C 1
ATOM 1622 O O . VAL A 1 197 ? -4.534 4.218 -19.710 1.00 88.62 197 VAL A O 1
ATOM 1625 N N . VAL A 1 198 ? -5.567 4.734 -17.786 1.00 89.75 198 VAL A N 1
ATOM 1626 C CA . VAL A 1 198 ? -5.889 6.123 -18.138 1.00 89.75 198 VAL A CA 1
ATOM 1627 C C . VAL A 1 198 ? -4.647 6.993 -18.008 1.00 89.75 198 VAL A C 1
ATOM 1629 O O . VAL A 1 198 ? -4.348 7.783 -18.893 1.00 89.75 198 VAL A O 1
ATOM 1632 N N . ASN A 1 199 ? -3.926 6.843 -16.898 1.00 92.50 199 ASN A N 1
ATOM 1633 C CA . ASN A 1 199 ? -2.706 7.589 -16.630 1.00 92.50 199 ASN A CA 1
ATOM 1634 C C . ASN A 1 199 ? -1.806 6.802 -15.672 1.00 92.50 199 ASN A C 1
ATOM 1636 O O . ASN A 1 199 ? -2.311 6.054 -14.830 1.00 92.50 199 ASN A O 1
ATOM 1640 N N . VAL A 1 200 ? -0.496 7.004 -15.781 1.00 91.56 200 VAL A N 1
ATOM 1641 C CA . VAL A 1 200 ? 0.493 6.522 -14.818 1.00 91.56 200 VAL A CA 1
ATOM 1642 C C . VAL A 1 200 ? 1.451 7.659 -14.516 1.00 91.56 200 VAL A C 1
ATOM 1644 O O . VAL A 1 200 ? 2.099 8.172 -15.422 1.00 91.56 200 VAL A O 1
ATOM 1647 N N . THR A 1 201 ? 1.546 8.047 -13.251 1.00 90.31 201 THR A N 1
ATOM 1648 C CA . THR A 1 201 ? 2.454 9.104 -12.808 1.00 90.31 201 THR A CA 1
ATOM 1649 C C . THR A 1 201 ? 3.489 8.553 -11.844 1.00 90.31 201 THR A C 1
ATOM 1651 O O . THR A 1 201 ? 3.188 7.683 -11.022 1.00 90.31 201 THR A O 1
ATOM 1654 N N . LYS A 1 202 ? 4.713 9.077 -11.937 1.00 86.75 202 LYS A N 1
ATOM 1655 C CA . LYS A 1 202 ? 5.751 8.845 -10.936 1.00 86.75 202 LYS A CA 1
ATOM 1656 C C . LYS A 1 202 ? 5.353 9.523 -9.627 1.00 86.75 202 LYS A C 1
ATOM 1658 O O . LYS A 1 202 ? 4.795 10.621 -9.628 1.00 86.75 202 LYS A O 1
ATOM 1663 N N . ILE A 1 203 ? 5.625 8.865 -8.510 1.00 78.38 203 ILE A N 1
ATOM 1664 C CA . ILE A 1 203 ? 5.497 9.461 -7.182 1.00 78.38 203 ILE A CA 1
ATOM 1665 C C . ILE A 1 203 ? 6.859 10.084 -6.853 1.00 78.38 203 ILE A C 1
ATOM 1667 O O . ILE A 1 203 ? 7.773 9.370 -6.461 1.00 78.38 203 ILE A O 1
ATOM 1671 N N . ASN A 1 204 ? 7.001 11.395 -7.073 1.00 67.44 204 ASN A N 1
ATOM 1672 C CA . ASN A 1 204 ? 8.277 12.118 -6.926 1.00 67.44 204 ASN A CA 1
ATOM 1673 C C . ASN A 1 204 ? 8.617 12.526 -5.483 1.00 67.44 204 ASN A C 1
ATOM 1675 O O . ASN A 1 204 ? 9.719 12.998 -5.237 1.00 67.44 204 ASN A O 1
ATOM 1679 N N . ASN A 1 205 ? 7.682 12.382 -4.542 1.00 50.16 205 ASN A N 1
ATOM 1680 C CA . ASN A 1 205 ? 7.727 13.138 -3.285 1.00 50.16 205 ASN A CA 1
ATOM 1681 C C . ASN A 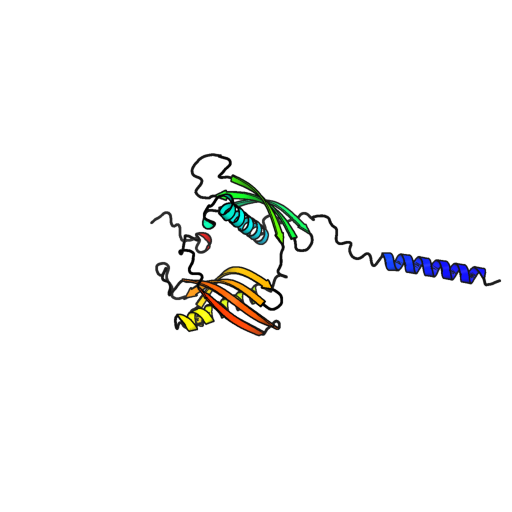1 205 ? 8.200 12.344 -2.066 1.00 50.16 205 ASN A C 1
ATOM 1683 O O . ASN A 1 205 ? 8.019 12.805 -0.946 1.00 50.16 205 ASN A O 1
ATOM 1687 N N . GLU A 1 206 ? 8.798 11.176 -2.261 1.00 44.25 206 GLU A N 1
ATOM 1688 C CA . GLU A 1 206 ? 9.502 10.492 -1.183 1.00 44.25 206 GLU A CA 1
ATOM 1689 C C . GLU A 1 206 ? 10.826 9.998 -1.764 1.00 44.25 206 GLU A C 1
ATOM 1691 O O . GLU A 1 206 ? 10.791 9.320 -2.801 1.00 44.25 206 GLU A O 1
ATOM 1696 N N . PRO A 1 207 ? 11.984 10.332 -1.165 1.00 40.12 207 PRO A N 1
ATOM 1697 C CA . PRO A 1 207 ? 13.232 9.657 -1.504 1.00 40.12 207 PRO A CA 1
ATOM 1698 C C . PRO A 1 207 ? 13.024 8.136 -1.468 1.00 40.12 207 PRO A C 1
ATOM 1700 O O . PRO A 1 207 ? 12.071 7.617 -0.875 1.00 40.12 207 PRO A O 1
ATOM 1703 N N . HIS A 1 208 ? 13.933 7.383 -2.088 1.00 45.69 208 HIS A N 1
ATOM 1704 C CA . HIS A 1 208 ? 13.985 5.921 -1.967 1.00 45.69 208 HIS A CA 1
ATOM 1705 C C . HIS A 1 208 ? 14.357 5.482 -0.526 1.00 45.69 208 HIS A C 1
ATOM 1707 O O . HIS A 1 208 ? 15.104 4.529 -0.329 1.00 45.69 208 HIS A O 1
ATOM 1713 N N . GLU A 1 209 ? 13.844 6.187 0.488 1.00 40.31 209 GLU A N 1
ATOM 1714 C CA . GLU A 1 209 ? 13.975 5.986 1.919 1.00 40.31 209 GLU A CA 1
ATOM 1715 C C . GLU A 1 209 ? 13.528 4.574 2.269 1.00 40.31 209 GLU A C 1
ATOM 1717 O O . GLU A 1 209 ? 12.350 4.261 2.459 1.00 40.31 209 GLU A O 1
ATOM 1722 N N . LYS A 1 210 ? 14.536 3.702 2.291 1.00 37.66 210 LYS A N 1
ATOM 1723 C CA . LYS A 1 210 ? 14.668 2.536 3.156 1.00 37.66 210 LYS A CA 1
ATOM 1724 C C . LYS A 1 210 ? 13.350 1.813 3.424 1.00 37.66 210 LYS A C 1
ATOM 1726 O O . LYS A 1 210 ? 12.991 1.560 4.572 1.00 37.66 210 LYS A O 1
ATOM 1731 N N . SER A 1 211 ? 12.649 1.356 2.387 1.00 36.69 211 SER A N 1
ATOM 1732 C CA . SER A 1 211 ? 11.695 0.271 2.606 1.00 36.69 211 SER A CA 1
ATOM 1733 C C . SER A 1 211 ? 12.494 -1.027 2.751 1.00 36.69 211 SER A C 1
ATOM 1735 O O . SER A 1 211 ? 12.578 -1.817 1.810 1.00 36.69 211 SER A O 1
ATOM 1737 N N . LYS A 1 212 ? 13.069 -1.260 3.948 1.00 34.47 212 LYS A N 1
ATOM 1738 C CA . LYS A 1 212 ? 13.665 -2.550 4.373 1.00 34.47 212 LYS A CA 1
ATOM 1739 C C . LYS A 1 212 ? 12.732 -3.740 4.043 1.00 34.47 212 LYS A C 1
ATOM 1741 O O . LYS A 1 212 ? 13.183 -4.865 3.887 1.00 34.47 212 LYS A O 1
ATOM 1746 N N . CYS A 1 213 ? 11.433 -3.498 3.858 1.00 36.53 213 CYS A N 1
ATOM 1747 C CA . CYS A 1 213 ? 10.422 -4.522 3.605 1.00 36.53 213 CYS A CA 1
ATOM 1748 C C . CYS A 1 213 ? 10.338 -5.077 2.169 1.00 36.53 213 CYS A C 1
ATOM 1750 O O . CYS A 1 213 ? 9.522 -5.969 1.955 1.00 36.53 213 CYS A O 1
ATOM 1752 N N . GLN A 1 214 ? 11.123 -4.601 1.193 1.00 43.88 214 GLN A N 1
ATOM 1753 C CA . GLN A 1 214 ? 11.048 -5.141 -0.180 1.00 43.88 214 GLN A CA 1
ATOM 1754 C C . GLN A 1 214 ? 12.208 -6.063 -0.568 1.00 43.88 214 GLN A C 1
ATOM 1756 O O . GLN A 1 214 ? 12.092 -6.822 -1.526 1.00 43.88 214 GLN A O 1
ATOM 1761 N N . PHE A 1 215 ? 13.280 -6.070 0.224 1.00 39.88 215 PHE A N 1
ATOM 1762 C CA . PHE A 1 215 ? 14.392 -6.991 0.045 1.00 39.88 215 PHE A CA 1
ATOM 1763 C C . PHE A 1 215 ? 14.925 -7.425 1.412 1.00 39.88 215 PHE A C 1
ATOM 1765 O O . PHE A 1 215 ? 15.754 -6.727 1.998 1.00 39.88 215 PHE A O 1
ATOM 1772 N N . PRO A 1 216 ? 14.505 -8.593 1.923 1.00 35.91 216 PRO A N 1
ATOM 1773 C CA . PRO A 1 216 ? 15.001 -9.119 3.197 1.00 35.91 216 PRO A CA 1
ATOM 1774 C C . PRO A 1 216 ? 16.536 -9.223 3.267 1.00 35.91 216 PRO A C 1
ATOM 1776 O O . PRO A 1 216 ? 17.108 -9.265 4.347 1.00 35.91 216 PRO A O 1
ATOM 1779 N N . GLN A 1 217 ? 17.211 -9.250 2.113 1.00 35.12 217 GLN A N 1
ATOM 1780 C CA . GLN A 1 217 ? 18.663 -9.403 1.987 1.00 35.12 217 GLN A CA 1
ATOM 1781 C C . GLN A 1 217 ? 19.450 -8.083 2.095 1.00 35.12 217 GLN A C 1
ATOM 1783 O O . GLN A 1 217 ? 20.682 -8.092 2.122 1.00 35.12 217 GLN A O 1
ATOM 1788 N N . PHE A 1 218 ? 18.772 -6.934 2.152 1.00 33.62 218 PHE A N 1
ATOM 1789 C CA . PHE A 1 218 ? 19.429 -5.647 2.360 1.00 33.62 218 PHE A CA 1
ATOM 1790 C C . PHE A 1 218 ? 19.427 -5.290 3.844 1.00 33.62 218 PHE A C 1
ATOM 1792 O O . PHE A 1 218 ? 18.569 -4.555 4.337 1.00 33.62 218 PHE A O 1
ATOM 1799 N N . ASN A 1 219 ? 20.429 -5.797 4.558 1.00 30.38 219 ASN A N 1
ATOM 1800 C CA . ASN A 1 219 ? 20.772 -5.282 5.872 1.00 30.38 219 ASN A CA 1
ATOM 1801 C C . ASN A 1 219 ? 21.563 -3.975 5.682 1.00 30.38 219 ASN A C 1
ATOM 1803 O O . ASN A 1 219 ? 22.780 -3.992 5.527 1.00 30.38 219 ASN A O 1
ATOM 1807 N N . TRP A 1 220 ? 20.849 -2.849 5.596 1.00 36.94 220 TRP A N 1
ATOM 1808 C CA . TRP A 1 220 ? 21.419 -1.509 5.374 1.00 36.94 220 TRP A CA 1
ATOM 1809 C C . TRP A 1 220 ? 22.259 -0.977 6.546 1.00 36.94 220 TRP A C 1
ATOM 1811 O O . TRP A 1 220 ? 22.746 0.140 6.468 1.00 36.94 220 TRP A O 1
ATOM 1821 N N . ASP A 1 221 ? 22.454 -1.769 7.600 1.00 34.59 221 ASP A N 1
ATOM 1822 C CA . ASP A 1 221 ? 23.296 -1.417 8.746 1.00 34.59 221 ASP A CA 1
ATOM 1823 C C . ASP A 1 221 ? 24.776 -1.831 8.517 1.00 34.59 221 ASP A C 1
ATOM 1825 O O . ASP A 1 221 ? 25.567 -1.879 9.454 1.00 34.59 221 ASP A O 1
ATOM 1829 N N . LYS A 1 222 ? 25.155 -2.172 7.272 1.00 31.61 222 LYS A N 1
ATOM 1830 C CA . LYS A 1 222 ? 26.526 -2.547 6.861 1.00 31.61 222 LYS A CA 1
ATOM 1831 C C . LYS A 1 222 ? 27.188 -1.591 5.851 1.00 31.61 222 LYS A C 1
ATOM 1833 O O . LYS A 1 222 ? 28.226 -1.945 5.297 1.00 31.61 222 LYS A O 1
ATOM 1838 N N . PHE A 1 223 ? 26.615 -0.411 5.634 1.00 32.97 223 PHE A N 1
ATOM 1839 C CA . PHE A 1 223 ? 27.199 0.690 4.861 1.00 32.97 223 PHE A CA 1
ATOM 1840 C C . PHE A 1 223 ? 27.022 1.988 5.645 1.00 32.97 223 PHE A C 1
ATOM 1842 O O . PHE A 1 223 ? 27.917 2.850 5.542 1.00 32.97 223 PHE A O 1
#

Mean predicted aligned error: 18.08 Å

Radius of gyration: 26.1 Å; Cα contacts (8 Å, |Δi|>4): 319; chains: 1; bounding box: 101×39×52 Å